Protein AF-A0A1G2ANY8-F1 (afdb_monomer)

InterPro domains:
  IPR006034 Asparaginase/glutaminase-like [PIRSF001220] (29-316)
  IPR027473 L-asparaginase, C-terminal [G3DSA:3.40.50.40] (244-328)
  IPR027474 L-asparaginase, N-terminal [PF00710] (26-115)
  IPR036152 Asparaginase/glutaminase-like superfamily [SSF53774] (28-328)
  IPR037152 L-asparaginase, N-terminal domain superfamily [G3DSA:3.40.50.1170] (6-205)

Radius of gyration: 21.17 Å; Cα contacts (8 Å, |Δi|>4): 622; chains: 1; bounding box: 51×52×58 Å

Organism: NCBI:txid1798540

Structure (mmCIF, N/CA/C/O backbone):
data_AF-A0A1G2ANY8-F1
#
_entry.id   AF-A0A1G2ANY8-F1
#
loop_
_atom_site.group_PDB
_atom_site.id
_atom_site.type_symbol
_atom_site.label_atom_id
_atom_site.label_alt_id
_atom_site.label_comp_id
_atom_site.label_asym_id
_atom_site.label_entity_id
_atom_site.label_seq_id
_atom_site.pdbx_PDB_ins_code
_atom_site.Cartn_x
_atom_site.Cartn_y
_atom_site.Cartn_z
_atom_site.occupancy
_atom_site.B_iso_or_equiv
_atom_site.auth_seq_id
_atom_site.auth_comp_id
_atom_site.auth_asym_id
_atom_site.auth_atom_id
_atom_site.pdbx_PDB_model_num
ATOM 1 N N . MET A 1 1 ? 19.382 -25.258 -21.222 1.00 40.03 1 MET A N 1
ATOM 2 C CA . MET A 1 1 ? 18.142 -24.482 -21.018 1.00 40.03 1 MET A CA 1
ATOM 3 C C . MET A 1 1 ? 18.566 -23.042 -20.827 1.00 40.03 1 MET A C 1
ATOM 5 O O . MET A 1 1 ? 19.257 -22.778 -19.855 1.00 40.03 1 MET A O 1
ATOM 9 N N . GLY A 1 2 ? 18.299 -22.157 -21.791 1.00 45.59 2 GLY A N 1
ATOM 10 C CA . GLY A 1 2 ? 18.594 -20.734 -21.602 1.00 45.59 2 GLY A CA 1
ATOM 11 C C . GLY A 1 2 ? 17.758 -20.207 -20.439 1.00 45.59 2 GLY A C 1
ATOM 12 O O . GLY A 1 2 ? 16.584 -20.561 -20.349 1.00 45.59 2 GLY A O 1
ATOM 13 N N . LEU A 1 3 ? 18.362 -19.435 -19.533 1.00 56.09 3 LEU A N 1
ATOM 14 C CA . LEU A 1 3 ? 17.613 -18.665 -18.541 1.00 56.09 3 LEU A CA 1
ATOM 15 C C . LEU A 1 3 ? 16.633 -17.783 -19.316 1.00 56.09 3 LEU A C 1
ATOM 17 O O . LEU A 1 3 ? 17.048 -16.863 -20.017 1.00 56.09 3 LEU A O 1
ATOM 21 N N . GLN A 1 4 ? 15.348 -18.128 -19.269 1.00 73.38 4 GLN A N 1
ATOM 22 C CA . GLN A 1 4 ? 14.318 -17.298 -19.865 1.00 73.38 4 GLN A CA 1
ATOM 23 C C . GLN A 1 4 ? 14.292 -15.989 -19.081 1.00 73.38 4 GLN A C 1
ATOM 25 O O . GLN A 1 4 ? 14.153 -15.994 -17.857 1.00 73.38 4 GLN A O 1
ATOM 30 N N . GLN A 1 5 ? 14.483 -14.883 -19.791 1.00 84.81 5 GLN A N 1
ATOM 31 C CA . GLN A 1 5 ? 14.476 -13.561 -19.194 1.00 84.81 5 GLN A CA 1
ATOM 32 C C . GLN A 1 5 ? 13.103 -13.276 -18.572 1.00 84.81 5 GLN A C 1
ATOM 34 O O . GLN A 1 5 ? 12.067 -13.604 -19.157 1.00 84.81 5 GLN A O 1
ATOM 39 N N . LYS A 1 6 ? 13.104 -12.699 -17.367 1.00 93.94 6 LYS A N 1
ATOM 40 C CA . LYS A 1 6 ? 11.886 -12.369 -16.621 1.00 93.94 6 LYS A CA 1
ATOM 41 C C . LYS A 1 6 ? 11.095 -11.285 -17.347 1.00 93.94 6 LYS A C 1
ATOM 43 O O . LYS A 1 6 ? 11.683 -10.335 -17.858 1.00 93.94 6 LYS A O 1
ATOM 48 N N . LYS A 1 7 ? 9.769 -11.418 -17.378 1.00 96.81 7 LYS A N 1
ATOM 49 C CA . LYS A 1 7 ? 8.860 -10.431 -17.975 1.00 96.81 7 LYS A CA 1
ATOM 50 C C . LYS A 1 7 ? 8.315 -9.510 -16.900 1.00 96.81 7 LYS A C 1
ATOM 52 O O . LYS A 1 7 ? 7.552 -9.962 -16.050 1.00 96.81 7 LYS A O 1
ATOM 57 N N . ILE A 1 8 ? 8.648 -8.227 -16.939 1.00 98.00 8 ILE A N 1
ATOM 58 C CA . ILE A 1 8 ? 8.252 -7.270 -15.900 1.00 98.00 8 ILE A CA 1
ATOM 59 C C . ILE A 1 8 ? 7.297 -6.231 -16.478 1.00 98.00 8 ILE A C 1
ATOM 61 O O . ILE A 1 8 ? 7.611 -5.550 -17.455 1.00 98.00 8 ILE A O 1
ATOM 65 N N . ALA A 1 9 ? 6.120 -6.093 -15.866 1.00 98.25 9 ALA A N 1
ATOM 66 C CA . ALA A 1 9 ? 5.217 -4.991 -16.173 1.00 98.25 9 ALA A CA 1
ATOM 67 C C . ALA A 1 9 ? 5.682 -3.734 -15.433 1.00 98.25 9 ALA A C 1
ATOM 69 O O . ALA A 1 9 ? 5.877 -3.762 -14.218 1.00 98.25 9 ALA A O 1
ATOM 70 N N . VAL A 1 10 ? 5.836 -2.625 -16.153 1.00 98.06 10 VAL A N 1
ATOM 71 C CA . VAL A 1 10 ? 6.269 -1.349 -15.575 1.00 98.06 10 VAL A CA 1
ATOM 72 C C . VAL A 1 10 ? 5.158 -0.322 -15.732 1.00 98.06 10 VAL A C 1
ATOM 74 O O . VAL A 1 10 ? 4.804 0.049 -16.846 1.00 98.06 10 VAL A O 1
ATOM 77 N N . LEU A 1 11 ? 4.598 0.138 -14.621 1.00 98.12 11 LEU A N 1
ATOM 78 C CA . LEU A 1 11 ? 3.464 1.054 -14.597 1.00 98.12 11 LEU A CA 1
ATOM 79 C C . LEU A 1 11 ? 3.933 2.434 -14.137 1.00 98.12 11 LEU A C 1
ATOM 81 O O . LEU A 1 11 ? 4.333 2.600 -12.987 1.00 98.12 11 LEU A O 1
ATOM 85 N N . PHE A 1 12 ? 3.862 3.427 -15.019 1.00 95.25 12 PHE A N 1
ATOM 86 C CA . PHE A 1 12 ? 4.175 4.818 -14.692 1.00 95.25 12 PHE A CA 1
ATOM 87 C C . PHE A 1 12 ? 2.887 5.602 -14.497 1.00 95.25 12 PHE A C 1
ATOM 89 O O . PHE A 1 12 ? 2.059 5.642 -15.403 1.00 95.25 12 PHE A O 1
ATOM 96 N N . LEU A 1 13 ? 2.708 6.267 -13.359 1.00 93.19 13 LEU A N 1
ATOM 97 C CA . LEU A 1 13 ? 1.589 7.199 -13.213 1.00 93.19 13 LEU A CA 1
ATOM 98 C C . LEU A 1 13 ? 1.864 8.475 -14.021 1.00 93.19 13 LEU A C 1
ATOM 100 O O . LEU A 1 13 ? 2.956 9.040 -13.949 1.00 93.19 13 LEU A O 1
ATOM 104 N N . ASP A 1 14 ? 0.870 8.955 -14.770 1.00 84.50 14 ASP A N 1
ATOM 105 C CA . ASP A 1 14 ? 1.027 10.114 -15.662 1.00 84.50 14 ASP A CA 1
ATOM 106 C C . ASP A 1 14 ? 1.364 11.425 -14.927 1.00 84.50 14 ASP A C 1
ATOM 108 O O . ASP A 1 14 ? 1.991 12.323 -15.493 1.00 84.50 14 ASP A O 1
ATOM 112 N N . SER A 1 15 ? 0.978 11.499 -13.652 1.00 80.75 15 SER A N 1
ATOM 113 C CA . SER A 1 15 ? 1.198 12.601 -12.715 1.00 80.75 15 SER A CA 1
ATOM 114 C C . SER A 1 15 ? 2.600 12.628 -12.109 1.00 80.75 15 SER A C 1
ATOM 116 O O . SER A 1 15 ? 2.910 13.519 -11.318 1.00 80.75 15 SER A O 1
ATOM 118 N N . LEU A 1 16 ? 3.479 11.694 -12.498 1.00 75.56 16 LEU A N 1
ATOM 119 C CA . LEU A 1 16 ? 4.900 11.722 -12.135 1.00 75.56 16 LEU A CA 1
ATOM 120 C C . LEU A 1 16 ? 5.562 13.040 -12.554 1.00 75.56 16 LEU A C 1
ATOM 122 O O . LEU A 1 16 ? 6.480 13.524 -11.890 1.00 75.56 16 LEU A O 1
ATOM 126 N N . ILE A 1 17 ? 5.051 13.635 -13.634 1.00 68.12 17 ILE A N 1
ATOM 127 C CA . ILE A 1 17 ? 5.455 14.937 -14.136 1.00 68.12 17 ILE A CA 1
ATOM 128 C C . ILE A 1 17 ? 4.328 15.939 -13.883 1.00 68.12 17 ILE A C 1
ATOM 130 O O . ILE A 1 17 ? 3.205 15.781 -14.354 1.00 68.12 17 ILE A O 1
ATOM 134 N N . ARG A 1 18 ? 4.638 17.011 -13.148 1.00 59.94 18 ARG A N 1
ATOM 135 C CA . ARG A 1 18 ? 3.642 18.022 -12.764 1.00 59.94 18 ARG A CA 1
ATOM 136 C C . ARG A 1 18 ? 3.285 18.986 -13.898 1.00 59.94 18 ARG A C 1
ATOM 138 O O . ARG A 1 18 ? 2.139 19.402 -14.009 1.00 59.94 18 ARG A O 1
ATOM 145 N N . GLU A 1 19 ? 4.261 19.367 -14.721 1.00 61.50 19 GLU A N 1
ATOM 146 C CA . GLU A 1 19 ? 4.097 20.420 -15.740 1.00 61.50 19 GLU A CA 1
ATOM 147 C C . GLU A 1 19 ? 3.474 19.912 -17.047 1.00 61.50 19 GLU A C 1
ATOM 149 O O . GLU A 1 19 ? 2.936 20.690 -17.834 1.00 61.50 19 GLU A O 1
ATOM 154 N N . LYS A 1 20 ? 3.550 18.600 -17.288 1.00 67.25 20 LYS A N 1
ATOM 155 C CA . LYS A 1 20 ? 3.019 17.911 -18.465 1.00 67.25 20 LYS A CA 1
ATOM 156 C C . LYS A 1 20 ? 2.609 16.504 -18.065 1.00 67.25 20 LYS A C 1
ATOM 158 O O . LYS A 1 20 ? 3.316 15.870 -17.298 1.00 67.25 20 LYS A O 1
ATOM 163 N N . LYS A 1 21 ? 1.530 15.981 -18.641 1.00 78.38 21 LYS A N 1
ATOM 164 C CA . LYS A 1 21 ? 1.220 14.557 -18.493 1.00 78.38 21 LYS A CA 1
ATOM 165 C C . LYS A 1 21 ? 2.340 13.726 -19.112 1.00 78.38 21 LYS A C 1
ATOM 167 O O . LYS A 1 21 ? 2.708 13.963 -20.265 1.00 78.38 21 LYS A O 1
ATOM 172 N N . LEU A 1 22 ? 2.868 12.761 -18.362 1.00 85.19 22 LEU A N 1
ATOM 173 C CA . LEU A 1 22 ? 3.762 11.756 -18.925 1.00 85.19 22 LEU A CA 1
ATOM 174 C C . LEU A 1 22 ? 2.993 10.961 -19.988 1.00 85.19 22 LEU A C 1
ATOM 176 O O . LEU A 1 22 ? 1.827 10.622 -19.802 1.00 85.19 22 LEU A O 1
ATOM 180 N N . THR A 1 23 ? 3.641 10.677 -21.114 1.00 89.81 23 THR A N 1
ATOM 181 C CA . THR A 1 23 ? 3.029 9.930 -22.219 1.00 89.81 23 THR A CA 1
ATOM 182 C C . THR A 1 23 ? 3.830 8.677 -22.528 1.00 89.81 23 THR A C 1
ATOM 184 O O . THR A 1 23 ? 5.034 8.608 -22.271 1.00 89.81 23 THR A O 1
ATOM 187 N N . LYS A 1 24 ? 3.172 7.681 -23.125 1.00 91.44 24 LYS A N 1
ATOM 188 C CA . LYS A 1 24 ? 3.815 6.423 -23.517 1.00 91.44 24 LYS A CA 1
ATOM 189 C C . LYS A 1 24 ? 5.048 6.629 -24.424 1.00 91.44 24 LYS A C 1
ATOM 191 O O . LYS A 1 24 ? 6.090 6.074 -24.088 1.00 91.44 24 LYS A O 1
ATOM 196 N N . PRO A 1 25 ? 5.025 7.490 -25.467 1.00 91.56 25 PRO A N 1
ATOM 197 C CA . PRO A 1 25 ? 6.220 7.761 -26.272 1.00 91.56 25 PRO A CA 1
ATOM 198 C C . PRO A 1 25 ? 7.403 8.336 -25.481 1.00 91.56 25 PRO A C 1
ATOM 200 O O . PRO A 1 25 ? 8.548 8.034 -25.809 1.00 91.56 25 PRO A O 1
ATOM 203 N N . MET A 1 26 ? 7.146 9.147 -24.445 1.00 88.06 26 MET A N 1
ATOM 204 C CA . MET A 1 26 ? 8.205 9.683 -23.578 1.00 88.06 26 MET A CA 1
ATOM 205 C C . MET A 1 26 ? 8.853 8.572 -22.748 1.00 88.06 26 MET A C 1
ATOM 207 O O . MET A 1 26 ? 10.077 8.487 -22.697 1.00 88.06 26 MET A O 1
ATOM 211 N N . VAL A 1 27 ? 8.041 7.693 -22.151 1.00 90.00 27 VAL A N 1
ATOM 212 C CA . VAL A 1 27 ? 8.532 6.518 -21.409 1.00 90.00 27 VAL A CA 1
ATOM 213 C C . VAL A 1 27 ? 9.333 5.592 -22.322 1.00 90.00 27 VAL A C 1
ATOM 215 O O . VAL A 1 27 ? 10.425 5.167 -21.961 1.00 90.00 27 VAL A O 1
ATOM 218 N N . ASP A 1 28 ? 8.837 5.325 -23.529 1.00 91.00 28 ASP A N 1
ATOM 219 C CA . ASP A 1 28 ? 9.517 4.452 -24.491 1.00 91.00 28 ASP A CA 1
ATOM 220 C C . ASP A 1 28 ? 10.823 5.056 -25.012 1.00 91.00 28 ASP A C 1
ATOM 222 O O . ASP A 1 28 ? 11.762 4.331 -25.338 1.00 91.00 28 ASP A O 1
ATOM 226 N N . ALA A 1 29 ? 10.903 6.382 -25.136 1.00 88.81 29 ALA A N 1
ATOM 227 C CA . ALA A 1 29 ? 12.159 7.062 -25.434 1.00 88.81 29 ALA A CA 1
ATOM 228 C C . ALA A 1 29 ? 13.158 6.907 -24.287 1.00 88.81 29 ALA A C 1
ATOM 230 O O . ALA A 1 29 ? 14.306 6.559 -24.539 1.00 88.81 29 ALA A O 1
ATOM 231 N N . TRP A 1 30 ? 12.716 7.087 -23.044 1.00 87.38 30 TRP A N 1
ATOM 232 C CA . TRP A 1 30 ? 13.581 6.944 -21.881 1.00 87.38 30 TRP A CA 1
ATOM 233 C C . TRP A 1 30 ? 14.116 5.529 -21.681 1.00 87.38 30 TRP A C 1
ATOM 235 O O . TRP A 1 30 ? 15.319 5.353 -21.530 1.00 87.38 30 TRP A O 1
ATOM 245 N N . LEU A 1 31 ? 13.251 4.514 -21.741 1.00 90.00 31 LEU A N 1
ATOM 246 C CA . LEU A 1 31 ? 13.671 3.123 -21.558 1.00 90.00 31 LEU A CA 1
ATOM 247 C C . LEU A 1 31 ? 14.710 2.697 -22.605 1.00 90.00 31 LEU A C 1
ATOM 249 O O . LEU A 1 31 ? 15.633 1.965 -22.274 1.00 90.00 31 LEU A O 1
ATOM 253 N N . ARG A 1 32 ? 14.631 3.221 -23.838 1.00 88.56 32 ARG A N 1
ATOM 254 C CA . ARG A 1 32 ? 15.650 2.995 -24.881 1.00 88.56 32 ARG A CA 1
ATOM 255 C C . ARG A 1 32 ? 17.017 3.601 -24.555 1.00 88.56 32 ARG A C 1
ATOM 257 O O . ARG A 1 32 ? 18.011 3.164 -25.125 1.00 88.56 32 ARG A O 1
ATOM 264 N N . HIS A 1 33 ? 17.078 4.608 -23.686 1.00 87.25 33 HIS A N 1
ATOM 265 C CA . HIS A 1 33 ? 18.343 5.165 -23.203 1.00 87.25 33 HIS A CA 1
ATOM 266 C C . HIS A 1 33 ? 18.950 4.347 -22.054 1.00 87.25 33 HIS A C 1
ATOM 268 O O . HIS A 1 33 ? 20.148 4.463 -21.816 1.00 87.25 33 HIS A O 1
ATOM 274 N N . LEU A 1 34 ? 18.163 3.492 -21.395 1.00 87.56 34 LEU A N 1
ATOM 275 C CA . LEU A 1 34 ? 18.597 2.617 -20.305 1.00 87.56 34 LEU A CA 1
ATOM 276 C C . LEU A 1 34 ? 18.878 1.202 -20.816 1.00 87.56 34 LEU A C 1
ATOM 278 O O . LEU A 1 34 ? 18.104 0.270 -20.579 1.00 87.56 34 LEU A O 1
ATOM 282 N N . SER A 1 35 ? 19.995 1.035 -21.524 1.00 84.69 35 SER A N 1
ATOM 283 C CA . SER A 1 35 ? 20.400 -0.257 -22.107 1.00 84.69 35 SER A CA 1
ATOM 284 C C . SER A 1 35 ? 20.512 -1.397 -21.081 1.00 84.69 35 SER A C 1
ATOM 286 O O . SER A 1 35 ? 20.305 -2.561 -21.407 1.00 84.69 35 SER A O 1
ATOM 288 N N . GLU A 1 36 ? 20.766 -1.071 -19.814 1.00 86.94 36 GLU A N 1
ATOM 289 C CA . GLU A 1 36 ? 20.842 -2.000 -18.689 1.00 86.94 36 GLU A CA 1
ATOM 290 C C . GLU A 1 36 ? 19.518 -2.736 -18.456 1.00 86.94 36 GLU A C 1
ATOM 292 O O . GLU A 1 36 ? 19.512 -3.879 -17.996 1.00 86.94 36 GLU A O 1
ATOM 297 N N . THR A 1 37 ? 18.387 -2.115 -18.805 1.00 88.81 37 THR A N 1
ATOM 298 C CA . THR A 1 37 ? 17.064 -2.737 -18.664 1.00 88.81 37 THR A CA 1
ATOM 299 C C . THR A 1 37 ? 16.925 -3.993 -19.520 1.00 88.81 37 THR A C 1
ATOM 301 O O . THR A 1 37 ? 16.357 -4.978 -19.049 1.00 88.81 37 THR A O 1
ATOM 304 N N . GLU A 1 38 ? 17.528 -4.003 -20.716 1.00 87.31 38 GLU A N 1
ATOM 305 C CA . GLU A 1 38 ? 17.523 -5.138 -21.648 1.00 87.31 38 GLU A CA 1
ATOM 306 C C . GLU A 1 38 ? 18.305 -6.341 -21.109 1.00 87.31 38 GLU A C 1
ATOM 308 O O . GLU A 1 38 ? 18.075 -7.467 -21.544 1.00 87.31 38 GLU A O 1
ATOM 313 N N . ILE A 1 39 ? 19.213 -6.127 -20.152 1.00 87.12 39 ILE A N 1
ATOM 314 C CA . ILE A 1 39 ? 19.955 -7.196 -19.469 1.00 87.12 39 ILE A CA 1
ATOM 315 C C . ILE A 1 39 ? 19.115 -7.768 -18.320 1.00 87.12 39 ILE A C 1
ATOM 317 O O . ILE A 1 39 ? 19.144 -8.972 -18.065 1.00 87.12 39 ILE A O 1
ATOM 321 N N . LEU A 1 40 ? 18.354 -6.914 -17.629 1.00 88.75 40 LEU A N 1
ATOM 322 C CA . LEU A 1 40 ? 17.600 -7.285 -16.432 1.00 88.75 40 LEU A CA 1
ATOM 323 C C . LEU A 1 40 ? 16.305 -8.040 -16.762 1.00 88.75 40 LEU A C 1
ATOM 325 O O . LEU A 1 40 ? 16.046 -9.086 -16.169 1.00 88.75 40 LEU A O 1
ATOM 329 N N . ALA A 1 41 ? 15.496 -7.536 -17.702 1.00 93.38 41 ALA A N 1
ATOM 330 C CA . ALA A 1 41 ? 14.156 -8.070 -17.954 1.00 93.38 41 ALA A CA 1
ATOM 331 C C . ALA A 1 41 ? 13.566 -7.676 -19.324 1.00 93.38 41 ALA A C 1
ATOM 333 O O . ALA A 1 41 ? 13.879 -6.630 -19.884 1.00 93.38 41 ALA A O 1
ATOM 334 N N . GLU A 1 42 ? 12.617 -8.477 -19.817 1.00 95.50 42 GLU A N 1
ATOM 335 C CA . GLU A 1 42 ? 11.709 -8.079 -20.898 1.00 95.50 42 GLU A CA 1
ATOM 336 C C . GLU A 1 42 ? 10.636 -7.148 -20.307 1.00 95.50 42 GLU A C 1
ATOM 338 O O . GLU A 1 42 ? 9.830 -7.568 -19.471 1.00 95.50 42 GLU A O 1
ATOM 343 N N . LEU A 1 43 ? 10.624 -5.876 -20.717 1.00 96.00 43 LEU A N 1
ATOM 344 C CA . LEU A 1 43 ? 9.739 -4.864 -20.137 1.00 96.00 43 LEU A CA 1
ATOM 345 C C . LEU A 1 43 ? 8.430 -4.700 -20.912 1.00 96.00 43 LEU A C 1
ATOM 347 O O . LEU A 1 43 ? 8.424 -4.471 -22.120 1.00 96.00 43 LEU A O 1
ATOM 351 N N . ASN A 1 44 ? 7.314 -4.692 -20.183 1.00 96.06 44 ASN A N 1
ATOM 352 C CA . ASN A 1 44 ? 6.011 -4.259 -20.678 1.00 96.06 44 ASN A CA 1
ATOM 353 C C . ASN A 1 44 ? 5.594 -2.968 -19.963 1.00 96.06 44 ASN A C 1
ATOM 355 O O . ASN A 1 44 ? 4.990 -3.005 -18.890 1.00 96.06 44 ASN A O 1
ATOM 359 N N . ALA A 1 45 ? 5.975 -1.823 -20.529 1.00 95.88 45 ALA A N 1
ATOM 360 C CA . ALA A 1 45 ? 5.711 -0.523 -19.923 1.00 95.88 45 ALA A CA 1
ATOM 361 C C . ALA A 1 45 ? 4.325 0.031 -20.296 1.00 95.88 45 ALA A C 1
ATOM 363 O O . ALA A 1 45 ? 3.952 0.050 -21.468 1.00 95.88 45 ALA A O 1
ATOM 364 N N . GLU A 1 46 ? 3.600 0.581 -19.330 1.00 96.44 46 GLU A N 1
ATOM 365 C CA . GLU A 1 46 ? 2.300 1.231 -19.508 1.00 96.44 46 GLU A CA 1
ATOM 366 C C . GLU A 1 46 ? 2.271 2.548 -18.721 1.00 96.44 46 GLU A C 1
ATOM 368 O O . GLU A 1 46 ? 2.856 2.656 -17.641 1.00 96.44 46 GLU A O 1
ATOM 373 N N . VAL A 1 47 ? 1.602 3.565 -19.269 1.00 96.06 47 VAL A N 1
ATOM 374 C CA . VAL A 1 47 ? 1.343 4.822 -18.556 1.00 96.06 47 VAL A CA 1
ATOM 375 C C . VAL A 1 47 ? -0.091 4.794 -18.050 1.00 96.06 47 VAL A C 1
ATOM 377 O O . VAL A 1 47 ? -1.023 4.626 -18.834 1.00 96.06 47 VAL A O 1
ATOM 380 N N . ILE A 1 48 ? -0.257 4.951 -16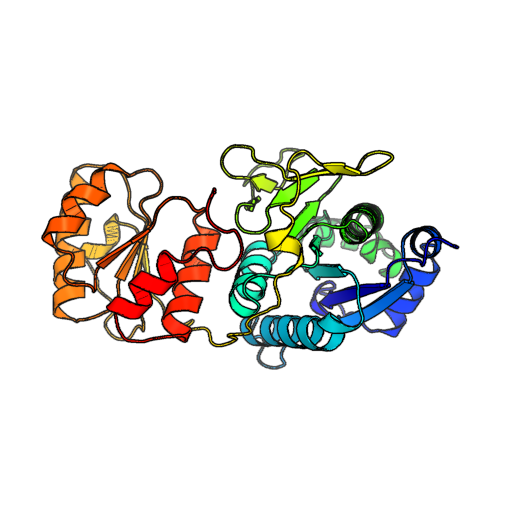.742 1.00 96.00 48 ILE A N 1
ATOM 381 C CA . ILE A 1 48 ? -1.547 4.981 -16.065 1.00 96.00 48 ILE A CA 1
ATOM 382 C C . ILE A 1 48 ? -1.997 6.429 -15.951 1.00 96.00 48 ILE A C 1
ATOM 384 O O . ILE A 1 48 ? -1.407 7.222 -15.216 1.00 96.00 48 ILE A O 1
ATOM 388 N N . GLU A 1 49 ? -3.057 6.763 -16.677 1.00 91.75 49 GLU A N 1
ATOM 389 C CA . GLU A 1 49 ? -3.638 8.098 -16.640 1.00 91.75 49 GLU A CA 1
ATOM 390 C C . GLU A 1 49 ? -4.356 8.366 -15.312 1.00 91.75 49 GLU A C 1
ATOM 392 O O . GLU A 1 49 ? -5.125 7.537 -14.806 1.00 91.75 49 GLU A O 1
ATOM 397 N N . SER A 1 50 ? -4.127 9.560 -14.765 1.00 89.12 50 SER A N 1
ATOM 398 C CA . SER A 1 50 ? -4.848 10.056 -13.602 1.00 89.12 50 SER A CA 1
ATOM 399 C C . SER A 1 50 ? -6.312 10.278 -13.955 1.00 89.12 50 SER A C 1
ATOM 401 O O . SER A 1 50 ? -6.644 10.765 -15.040 1.00 89.12 50 SER A O 1
ATOM 403 N N . ALA A 1 51 ? -7.196 9.955 -13.014 1.00 88.25 51 ALA A N 1
ATOM 404 C CA . ALA A 1 51 ? -8.625 10.134 -13.201 1.00 88.25 51 ALA A CA 1
ATOM 405 C C . ALA A 1 51 ? -8.978 11.596 -13.517 1.00 88.25 51 ALA A C 1
ATOM 407 O O . ALA A 1 51 ? -8.487 12.523 -12.870 1.00 88.25 51 ALA A O 1
ATOM 408 N N . ALA A 1 52 ? -9.874 11.807 -14.487 1.00 83.50 52 ALA A N 1
ATOM 409 C CA . ALA A 1 52 ? -10.306 13.145 -14.901 1.00 83.50 52 ALA A CA 1
ATOM 410 C C . ALA A 1 52 ? -10.977 13.943 -13.765 1.00 83.50 52 ALA A C 1
ATOM 412 O O . ALA A 1 52 ? -10.948 15.169 -13.772 1.00 83.50 52 ALA A O 1
ATOM 413 N N . SER A 1 53 ? -11.544 13.242 -12.779 1.00 83.94 53 SER A N 1
ATOM 414 C CA . SER A 1 53 ? -12.126 13.802 -11.555 1.00 83.94 53 SER A CA 1
ATOM 415 C C . SER A 1 53 ? -11.088 14.413 -10.601 1.00 83.94 53 SER A C 1
ATOM 417 O O . SER A 1 53 ? -11.460 15.126 -9.674 1.00 83.94 53 SER A O 1
ATOM 419 N N . GLY A 1 54 ? -9.797 14.104 -10.779 1.00 82.25 54 GLY A N 1
ATOM 420 C CA . GLY A 1 54 ? -8.744 14.388 -9.801 1.00 82.25 54 GLY A CA 1
ATOM 421 C C . GLY A 1 54 ? -8.759 13.448 -8.589 1.00 82.25 54 GLY A C 1
ATOM 422 O O . GLY A 1 54 ? -7.925 13.586 -7.697 1.00 82.25 54 GLY A O 1
ATOM 423 N N . ASN A 1 55 ? -9.674 12.473 -8.544 1.00 87.75 55 ASN A N 1
ATOM 424 C CA . ASN A 1 55 ? -9.770 11.519 -7.448 1.00 87.75 55 ASN A CA 1
ATOM 425 C C . ASN A 1 55 ? -8.655 10.462 -7.537 1.00 87.75 55 ASN A C 1
ATOM 427 O O . ASN A 1 55 ? -8.665 9.591 -8.409 1.00 87.75 55 ASN A O 1
ATOM 431 N N . MET A 1 56 ? -7.712 10.492 -6.593 1.00 90.81 56 MET A N 1
ATOM 432 C CA . MET A 1 56 ? -6.586 9.550 -6.569 1.00 90.81 56 MET A CA 1
ATOM 433 C C . MET A 1 56 ? -7.009 8.088 -6.370 1.00 90.81 56 MET A C 1
ATOM 435 O O . MET A 1 56 ? -6.357 7.200 -6.914 1.00 90.81 56 MET A O 1
ATOM 439 N N . TYR A 1 57 ? -8.127 7.809 -5.687 1.00 93.44 57 TYR A N 1
ATOM 440 C CA . TYR A 1 57 ? -8.625 6.436 -5.526 1.00 93.44 57 TYR A CA 1
ATOM 441 C C . TYR A 1 57 ? -9.059 5.822 -6.867 1.00 93.44 57 TYR A C 1
ATOM 443 O O . TYR A 1 57 ? -8.927 4.619 -7.080 1.00 93.44 57 TYR A O 1
ATOM 451 N N . GLU A 1 58 ? -9.563 6.631 -7.804 1.00 93.81 58 GLU A N 1
ATOM 452 C CA . GLU A 1 58 ? -9.853 6.179 -9.173 1.00 93.81 58 GLU A CA 1
ATOM 453 C C . GLU A 1 58 ? -8.572 5.873 -9.949 1.00 93.81 58 GLU A C 1
ATOM 455 O O . GLU A 1 58 ? -8.484 4.825 -10.591 1.00 93.81 58 GLU A O 1
ATOM 460 N N . THR A 1 59 ? -7.554 6.729 -9.826 1.00 94.69 59 THR A N 1
ATOM 461 C CA . THR A 1 59 ? -6.229 6.482 -10.410 1.00 94.69 59 THR A CA 1
ATOM 462 C C . THR A 1 59 ? -5.626 5.177 -9.881 1.00 94.69 59 THR A C 1
ATOM 464 O O . THR A 1 59 ? -5.180 4.339 -10.660 1.00 94.69 59 THR A O 1
ATOM 467 N N . TRP A 1 60 ? -5.669 4.935 -8.569 1.00 97.12 60 TRP A N 1
ATOM 468 C CA . TRP A 1 60 ? -5.150 3.699 -7.975 1.00 97.12 60 TRP A CA 1
ATOM 469 C C . TRP A 1 60 ? -5.950 2.460 -8.382 1.00 97.12 60 TRP A C 1
ATOM 471 O O . TRP A 1 60 ? -5.356 1.411 -8.624 1.00 97.12 60 TRP A O 1
ATOM 481 N N . ARG A 1 61 ? -7.272 2.573 -8.576 1.00 96.81 61 ARG A N 1
ATOM 482 C CA . ARG A 1 61 ? -8.075 1.496 -9.183 1.00 96.81 61 ARG A CA 1
ATOM 483 C C . ARG A 1 61 ? -7.620 1.170 -10.608 1.00 96.81 61 ARG A C 1
ATOM 485 O O . ARG A 1 61 ? -7.642 0.002 -10.995 1.00 96.81 61 ARG A O 1
ATOM 492 N N . ASN A 1 62 ? -7.166 2.154 -11.386 1.00 96.75 62 ASN A N 1
ATOM 493 C CA . ASN A 1 62 ? -6.580 1.896 -12.706 1.00 96.75 62 ASN A CA 1
ATOM 494 C C . ASN A 1 62 ? -5.250 1.135 -12.604 1.00 96.75 62 ASN A C 1
ATOM 496 O O . ASN A 1 62 ? -5.032 0.210 -13.384 1.00 96.75 62 ASN A O 1
ATOM 500 N N . VAL A 1 63 ? -4.415 1.438 -11.603 1.00 98.12 63 VAL A N 1
ATOM 501 C CA . VAL A 1 63 ? -3.193 0.659 -11.327 1.00 98.12 63 VAL A CA 1
ATOM 502 C C . VAL A 1 63 ? -3.538 -0.795 -10.985 1.00 98.12 63 VAL A C 1
ATOM 504 O O . VAL A 1 63 ? -2.987 -1.708 -11.593 1.00 98.12 63 VAL A O 1
ATOM 507 N N . VAL A 1 64 ? -4.505 -1.027 -10.089 1.00 98.38 64 VAL A N 1
ATOM 508 C CA . VAL A 1 64 ? -4.987 -2.376 -9.722 1.00 98.38 64 VAL A CA 1
ATOM 509 C C . VAL A 1 64 ? -5.461 -3.152 -10.954 1.00 98.38 64 VAL A C 1
ATOM 511 O O . VAL A 1 64 ? -5.100 -4.317 -11.136 1.00 98.38 64 VAL A O 1
ATOM 514 N N . ARG A 1 65 ? -6.236 -2.507 -11.838 1.00 98.06 65 ARG A N 1
ATOM 515 C CA . ARG A 1 65 ? -6.701 -3.109 -13.099 1.00 98.06 65 ARG A CA 1
ATOM 516 C C . ARG A 1 65 ? -5.538 -3.485 -14.013 1.00 98.06 65 ARG A C 1
ATOM 518 O O . ARG A 1 65 ? -5.551 -4.582 -14.567 1.00 98.06 65 ARG A O 1
ATOM 525 N N . ALA A 1 66 ? -4.541 -2.613 -14.154 1.00 98.12 66 ALA A N 1
ATOM 526 C CA . ALA A 1 66 ? -3.361 -2.873 -14.974 1.00 98.12 66 ALA A CA 1
ATOM 527 C C . ALA A 1 66 ? -2.526 -4.040 -14.419 1.00 98.12 66 ALA A C 1
ATOM 529 O O . ALA A 1 66 ? -2.199 -4.961 -15.167 1.00 98.12 66 ALA A O 1
ATOM 530 N N . VAL A 1 67 ? -2.264 -4.069 -13.107 1.00 98.31 67 VAL A N 1
ATOM 531 C CA . VAL A 1 67 ? -1.577 -5.197 -12.451 1.00 98.31 67 VAL A CA 1
ATOM 532 C C . VAL A 1 67 ? -2.346 -6.499 -12.682 1.00 98.31 67 VAL A C 1
ATOM 534 O O . VAL A 1 67 ? -1.774 -7.473 -13.161 1.00 98.31 67 VAL A O 1
ATOM 537 N N . THR A 1 68 ? -3.659 -6.505 -12.433 1.00 98.00 68 THR A N 1
ATOM 538 C CA . THR A 1 68 ? -4.513 -7.696 -12.597 1.00 98.00 68 THR A CA 1
ATOM 539 C C . THR A 1 68 ? -4.518 -8.205 -14.042 1.00 98.00 68 THR A C 1
ATOM 541 O O . THR A 1 68 ? -4.395 -9.407 -14.280 1.00 98.00 68 THR A O 1
ATOM 544 N N . LYS A 1 69 ? -4.612 -7.293 -15.020 1.00 97.62 69 LYS A N 1
ATOM 545 C CA . LYS A 1 69 ? -4.577 -7.598 -16.459 1.00 97.62 69 LYS A CA 1
ATOM 546 C C . LYS A 1 69 ? -3.283 -8.309 -16.862 1.00 97.62 69 LYS A C 1
ATOM 548 O O . LYS A 1 69 ? -3.327 -9.263 -17.636 1.00 97.62 69 LYS A O 1
ATOM 553 N N . HIS A 1 70 ? -2.145 -7.861 -16.338 1.00 97.44 70 HIS A N 1
ATOM 554 C CA . HIS A 1 70 ? -0.827 -8.408 -16.679 1.00 97.44 70 HIS A CA 1
ATOM 555 C C . HIS A 1 70 ? -0.385 -9.550 -15.747 1.00 97.44 70 HIS A C 1
ATOM 557 O O . HIS A 1 70 ? 0.598 -10.233 -16.038 1.00 97.44 70 HIS A O 1
ATOM 563 N N . TYR A 1 71 ? -1.135 -9.832 -14.672 1.00 97.31 71 TYR A N 1
ATOM 564 C CA . TYR A 1 71 ? -0.750 -10.771 -13.610 1.00 97.31 71 TYR A CA 1
ATOM 565 C C . TYR A 1 71 ? -0.386 -12.168 -14.097 1.00 97.31 71 TYR A C 1
ATOM 567 O O . TYR A 1 71 ? 0.563 -12.764 -13.601 1.00 97.31 71 TYR A O 1
ATOM 575 N N . LYS A 1 72 ? -1.090 -12.704 -15.097 1.00 95.44 72 LYS A N 1
ATOM 576 C CA . LYS A 1 72 ? -0.798 -14.044 -15.635 1.00 95.44 72 LYS A CA 1
ATOM 577 C C . LYS A 1 72 ? 0.408 -14.085 -16.576 1.00 95.44 72 LYS A C 1
ATOM 579 O O . LYS A 1 72 ? 0.965 -15.158 -16.775 1.00 95.44 72 LYS A O 1
ATOM 584 N N . HIS A 1 73 ? 0.794 -12.951 -17.156 1.00 95.75 73 HIS A N 1
ATOM 585 C CA . HIS A 1 73 ? 1.760 -12.885 -18.258 1.00 95.75 73 HIS A CA 1
ATOM 586 C C . HIS A 1 73 ? 3.114 -12.291 -17.863 1.00 95.75 73 HIS A C 1
ATOM 588 O O . HIS A 1 73 ? 4.085 -12.471 -18.594 1.00 95.75 73 HIS A O 1
ATOM 594 N N . CYS A 1 74 ? 3.179 -11.612 -16.719 1.00 96.81 74 CYS A N 1
ATOM 595 C CA . CYS A 1 74 ? 4.404 -11.046 -16.169 1.00 96.81 74 CYS A CA 1
ATOM 596 C C . CYS A 1 74 ? 4.842 -11.810 -14.917 1.00 96.81 74 CYS A C 1
ATOM 598 O O . CYS A 1 74 ? 4.016 -12.344 -14.178 1.00 96.81 74 CYS A O 1
ATOM 600 N N . ASP A 1 75 ? 6.146 -11.863 -14.683 1.00 96.94 75 ASP A N 1
ATOM 601 C CA . ASP A 1 75 ? 6.778 -12.439 -13.501 1.00 96.94 75 ASP A CA 1
ATOM 602 C C . ASP A 1 75 ? 6.791 -11.476 -12.310 1.00 96.94 75 ASP A C 1
ATOM 604 O O . ASP A 1 75 ?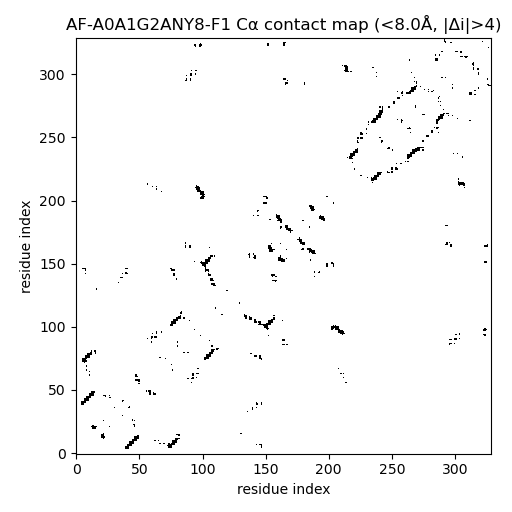 6.858 -11.937 -11.178 1.00 96.94 75 ASP A O 1
ATOM 608 N N . GLY A 1 76 ? 6.699 -10.167 -12.558 1.00 97.75 76 GLY A N 1
ATOM 609 C CA . GLY A 1 76 ? 6.776 -9.123 -11.540 1.00 97.75 76 GLY A CA 1
ATOM 610 C C . GLY A 1 76 ? 6.299 -7.763 -12.048 1.00 97.75 76 GLY A C 1
ATOM 611 O O . GLY A 1 76 ? 6.024 -7.586 -13.241 1.00 97.75 76 GLY A O 1
ATOM 612 N N . PHE A 1 77 ? 6.195 -6.808 -11.126 1.00 98.69 77 PHE A N 1
ATOM 613 C CA . PHE A 1 77 ? 5.645 -5.475 -11.362 1.00 98.69 77 PHE A CA 1
ATOM 614 C C . PHE A 1 77 ? 6.548 -4.404 -10.763 1.00 98.69 77 PHE A C 1
ATOM 616 O O . PHE A 1 77 ? 6.938 -4.504 -9.603 1.00 98.69 77 PHE A O 1
ATOM 623 N N . VAL A 1 78 ? 6.805 -3.343 -11.527 1.00 98.62 78 VAL A N 1
ATOM 624 C CA . VAL A 1 78 ? 7.391 -2.098 -11.019 1.00 98.62 78 VAL A CA 1
ATOM 625 C C . VAL A 1 78 ? 6.370 -0.980 -11.189 1.00 98.62 78 VAL A C 1
ATOM 627 O O . VAL A 1 78 ? 5.913 -0.721 -12.299 1.00 98.62 78 VAL A O 1
ATOM 630 N N . ILE A 1 79 ? 6.002 -0.312 -10.100 1.00 98.56 79 ILE A N 1
ATOM 631 C CA . ILE A 1 79 ? 5.066 0.814 -10.095 1.00 98.56 79 ILE A CA 1
ATOM 632 C C . ILE A 1 79 ? 5.850 2.082 -9.759 1.00 98.56 79 ILE A C 1
ATOM 634 O O . ILE A 1 79 ? 6.291 2.279 -8.626 1.00 98.56 79 ILE A O 1
ATOM 638 N N . VAL A 1 80 ? 6.014 2.954 -10.752 1.00 96.19 80 VAL A N 1
ATOM 639 C CA . VAL A 1 80 ? 6.687 4.246 -10.605 1.00 96.19 80 VAL A CA 1
ATOM 640 C C . VAL A 1 80 ? 5.644 5.298 -10.243 1.00 96.19 80 VAL A C 1
ATOM 642 O O . VAL A 1 80 ? 4.813 5.688 -11.069 1.00 96.19 80 VAL A O 1
ATOM 645 N N . HIS A 1 81 ? 5.678 5.742 -8.989 1.00 94.19 81 HIS A N 1
ATOM 646 C CA . HIS A 1 81 ? 4.649 6.589 -8.393 1.00 94.19 81 HIS A CA 1
ATOM 647 C C . HIS A 1 81 ? 5.231 7.949 -7.955 1.00 94.19 81 HIS A C 1
ATOM 649 O O . HIS A 1 81 ? 6.365 7.999 -7.480 1.00 94.19 81 HIS A O 1
ATOM 655 N N . PRO A 1 82 ? 4.480 9.064 -8.065 1.00 88.62 82 PRO A N 1
ATOM 656 C CA . PRO A 1 82 ? 4.880 10.352 -7.495 1.00 88.62 82 PRO A CA 1
ATOM 657 C C . PRO A 1 82 ? 5.052 10.296 -5.970 1.00 88.62 82 PRO A C 1
ATOM 659 O O . PRO A 1 82 ? 4.220 9.712 -5.273 1.00 88.62 82 PRO A O 1
ATOM 662 N N . GLN A 1 83 ? 6.065 10.981 -5.432 1.00 85.50 83 GLN A N 1
ATOM 663 C CA . GLN A 1 83 ? 6.357 10.977 -3.992 1.00 85.50 83 GLN A CA 1
ATOM 664 C C . GLN A 1 83 ? 5.205 11.539 -3.129 1.00 85.50 83 GLN A C 1
ATOM 666 O O . GLN A 1 83 ? 4.912 10.972 -2.081 1.00 85.50 83 GLN A O 1
ATOM 671 N N . GLU A 1 84 ? 4.507 12.594 -3.583 1.00 84.44 84 GLU A N 1
ATOM 672 C CA . GLU A 1 84 ? 3.485 13.344 -2.811 1.00 84.44 84 GLU A CA 1
ATOM 673 C C . GLU A 1 84 ? 2.348 12.463 -2.255 1.00 84.44 84 GLU A C 1
ATOM 675 O O . GLU A 1 84 ? 1.796 12.738 -1.189 1.00 84.44 84 GLU A O 1
ATOM 680 N N . HIS A 1 85 ? 2.008 11.375 -2.951 1.00 89.94 85 HIS A N 1
ATOM 681 C CA . HIS A 1 85 ? 0.952 10.446 -2.536 1.00 89.94 85 HIS A CA 1
ATOM 682 C C . HIS A 1 85 ? 1.420 8.987 -2.483 1.00 89.94 85 HIS A C 1
ATOM 684 O O . HIS A 1 85 ? 0.587 8.081 -2.445 1.00 89.94 85 HIS A O 1
ATOM 690 N N . LEU A 1 86 ? 2.737 8.754 -2.480 1.00 93.62 86 LEU A N 1
ATOM 691 C CA . LEU A 1 86 ? 3.337 7.424 -2.577 1.00 93.62 86 LEU A CA 1
ATOM 692 C C . LEU A 1 86 ? 2.833 6.475 -1.487 1.00 93.62 86 LEU A C 1
ATOM 694 O O . LEU A 1 86 ? 2.239 5.459 -1.822 1.00 93.62 86 LEU A O 1
ATOM 698 N N . LEU A 1 87 ? 3.029 6.808 -0.204 1.00 95.19 87 LEU A N 1
ATOM 699 C CA . LEU A 1 87 ? 2.702 5.900 0.909 1.00 95.19 87 LEU A CA 1
ATOM 700 C C . LEU A 1 87 ? 1.231 5.463 0.874 1.00 95.19 87 LEU A C 1
ATOM 702 O O . LEU A 1 87 ? 0.921 4.275 0.921 1.00 95.19 87 LEU A O 1
ATOM 706 N N . ARG A 1 88 ? 0.314 6.422 0.695 1.00 95.19 88 ARG A N 1
ATOM 707 C CA . ARG A 1 88 ? -1.123 6.131 0.596 1.00 95.19 88 ARG A CA 1
ATOM 708 C C . ARG A 1 88 ? -1.454 5.306 -0.650 1.00 95.19 88 ARG A C 1
ATOM 710 O O . ARG A 1 88 ? -2.259 4.384 -0.557 1.00 95.19 88 ARG A O 1
ATOM 717 N N . GLY A 1 89 ? -0.824 5.605 -1.786 1.00 96.94 89 GLY A N 1
ATOM 718 C CA . GLY A 1 89 ? -0.987 4.839 -3.019 1.00 96.94 89 GLY A CA 1
ATOM 719 C C . GLY A 1 89 ? -0.544 3.388 -2.861 1.00 96.94 89 GLY A C 1
ATOM 720 O O . GLY A 1 89 ? -1.317 2.491 -3.187 1.00 96.94 89 GLY A O 1
ATOM 721 N N . MET A 1 90 ? 0.640 3.150 -2.284 1.00 97.94 90 MET A N 1
ATOM 722 C CA . MET A 1 90 ? 1.145 1.800 -2.007 1.00 97.94 90 MET A CA 1
ATOM 723 C C . MET A 1 90 ? 0.151 0.990 -1.176 1.00 97.94 90 MET A C 1
ATOM 725 O O . MET A 1 90 ? -0.190 -0.132 -1.544 1.00 97.94 90 MET A O 1
ATOM 729 N N . HIS A 1 91 ? -0.351 1.574 -0.084 1.00 97.88 91 HIS A N 1
ATOM 730 C CA . HIS A 1 91 ? -1.280 0.895 0.816 1.00 97.88 91 HIS A CA 1
ATOM 731 C C . HIS A 1 91 ? -2.623 0.608 0.140 1.00 97.88 91 HIS A C 1
ATOM 733 O O . HIS A 1 91 ? -3.104 -0.519 0.189 1.00 97.88 91 HIS A O 1
ATOM 739 N N . MET A 1 92 ? -3.220 1.598 -0.529 1.00 97.94 92 MET A N 1
ATOM 740 C CA . MET A 1 92 ? -4.521 1.427 -1.181 1.00 97.94 92 MET A CA 1
ATOM 741 C C . MET A 1 92 ? -4.466 0.418 -2.324 1.00 97.94 92 MET A C 1
ATOM 743 O O . MET A 1 92 ? -5.350 -0.427 -2.434 1.00 97.94 92 MET A O 1
ATOM 747 N N . ILE A 1 93 ? -3.426 0.472 -3.161 1.00 98.56 93 ILE A N 1
ATOM 748 C CA . ILE A 1 93 ? -3.232 -0.494 -4.247 1.00 98.56 93 ILE A CA 1
ATOM 749 C C . ILE A 1 93 ? -3.064 -1.902 -3.669 1.00 98.56 93 ILE A C 1
ATOM 751 O O . ILE A 1 93 ? -3.726 -2.827 -4.139 1.00 98.56 93 ILE A O 1
ATOM 755 N N . ALA A 1 94 ? -2.245 -2.056 -2.626 1.00 98.44 94 ALA A N 1
ATOM 756 C CA . ALA A 1 94 ? -2.022 -3.343 -1.980 1.00 98.44 94 ALA A CA 1
ATOM 757 C C . ALA A 1 94 ? -3.296 -3.912 -1.334 1.00 98.44 94 ALA A C 1
ATOM 759 O O . ALA A 1 94 ? -3.631 -5.071 -1.564 1.00 98.44 94 ALA A O 1
ATOM 760 N N . PHE A 1 95 ? -4.068 -3.103 -0.599 1.00 98.56 95 PHE A N 1
ATOM 761 C CA . PHE A 1 95 ? -5.341 -3.553 -0.031 1.00 98.56 95 PHE A CA 1
ATOM 762 C C . PHE A 1 95 ? -6.371 -3.889 -1.114 1.00 98.56 95 PHE A C 1
ATOM 764 O O . PHE A 1 95 ? -7.071 -4.895 -1.005 1.00 98.56 95 PHE A O 1
ATOM 771 N N . MET A 1 96 ? -6.445 -3.125 -2.203 1.00 98.56 96 MET A N 1
ATOM 772 C CA . MET A 1 96 ? -7.353 -3.460 -3.299 1.00 98.56 96 MET A CA 1
ATOM 773 C C . MET A 1 96 ? -6.963 -4.757 -4.022 1.00 98.56 96 MET A C 1
ATOM 775 O O . MET A 1 96 ? -7.855 -5.490 -4.441 1.00 98.56 96 MET A O 1
ATOM 779 N N . LEU A 1 97 ? -5.669 -5.064 -4.155 1.00 98.06 97 LEU A N 1
ATOM 780 C CA . LEU A 1 97 ? -5.173 -6.291 -4.796 1.00 98.06 97 LEU A CA 1
ATOM 781 C C . LEU A 1 97 ? -5.204 -7.528 -3.877 1.00 98.06 97 LEU A C 1
ATOM 783 O O . LEU A 1 97 ? -5.443 -8.628 -4.370 1.00 98.06 97 LEU A O 1
ATOM 787 N N . GLY A 1 98 ? -4.991 -7.364 -2.567 1.00 97.31 98 GLY A N 1
ATOM 788 C CA . GLY A 1 98 ? -4.852 -8.476 -1.617 1.00 97.31 98 GLY A CA 1
ATOM 789 C C . GLY A 1 98 ? -3.471 -9.138 -1.672 1.00 97.31 98 GLY A C 1
ATOM 790 O O . GLY A 1 98 ? -2.498 -8.514 -2.092 1.00 97.31 98 GLY A O 1
ATOM 791 N N . GLN A 1 99 ? -3.363 -10.397 -1.249 1.00 95.12 99 GLN A N 1
ATOM 792 C CA . GLN A 1 99 ? -2.096 -11.137 -1.297 1.00 95.12 99 GLN A CA 1
ATOM 793 C C . GLN A 1 99 ? -1.657 -11.401 -2.746 1.00 95.12 99 GLN A C 1
ATOM 795 O O . GLN A 1 99 ? -2.483 -11.632 -3.628 1.00 95.12 99 GLN A O 1
ATOM 800 N N . VAL A 1 100 ? -0.347 -11.361 -3.002 1.00 96.56 100 VAL A N 1
ATOM 801 C CA . VAL A 1 100 ? 0.239 -11.540 -4.340 1.00 96.56 100 VAL A CA 1
ATOM 802 C C . VAL A 1 100 ? 1.490 -12.409 -4.262 1.00 96.56 100 VAL A C 1
ATOM 804 O O . VAL A 1 100 ? 2.413 -12.081 -3.525 1.00 96.56 100 VAL A O 1
ATOM 807 N N . GLY A 1 101 ? 1.563 -13.459 -5.082 1.00 96.38 101 GLY A N 1
ATOM 808 C CA . GLY A 1 101 ? 2.730 -14.346 -5.182 1.00 96.38 101 GLY A CA 1
ATOM 809 C C . GLY A 1 101 ? 3.826 -13.885 -6.136 1.00 96.38 101 GLY A C 1
ATOM 810 O O . GLY A 1 101 ? 4.758 -14.625 -6.438 1.00 96.38 101 GLY A O 1
ATOM 811 N N . LYS A 1 102 ? 3.726 -12.647 -6.620 1.00 97.12 102 LYS A N 1
ATOM 812 C CA . LYS A 1 102 ? 4.690 -11.996 -7.513 1.00 97.12 102 LYS A CA 1
ATOM 813 C C . LYS A 1 102 ? 5.127 -10.672 -6.903 1.00 97.12 102 LYS A C 1
ATOM 815 O O . LYS A 1 102 ? 4.303 -10.047 -6.228 1.00 97.12 102 LYS A O 1
ATOM 820 N N . PRO A 1 103 ? 6.358 -10.208 -7.165 1.00 97.38 103 PRO A N 1
ATOM 821 C CA . PRO A 1 103 ? 6.834 -8.959 -6.606 1.00 97.38 103 PRO A CA 1
ATOM 822 C C . PRO A 1 103 ? 6.052 -7.791 -7.200 1.00 97.38 103 PRO A C 1
ATOM 824 O O . PRO A 1 103 ? 6.003 -7.617 -8.421 1.00 97.38 103 PRO A O 1
ATOM 827 N N . VAL A 1 104 ? 5.464 -6.975 -6.330 1.00 98.50 104 VAL A N 1
ATOM 828 C CA . VAL A 1 104 ? 4.895 -5.672 -6.677 1.00 98.50 104 VAL A CA 1
ATOM 829 C C . VAL A 1 104 ? 5.755 -4.598 -6.026 1.00 98.50 104 VAL A C 1
ATOM 831 O O . VAL A 1 104 ? 5.645 -4.324 -4.831 1.00 98.50 104 VAL A O 1
ATOM 834 N N . VAL A 1 105 ? 6.652 -4.025 -6.825 1.00 98.56 105 VAL A N 1
ATOM 835 C CA . VAL A 1 105 ? 7.730 -3.151 -6.365 1.00 98.56 105 VAL A CA 1
ATOM 836 C C . VAL A 1 105 ? 7.395 -1.704 -6.681 1.00 98.56 105 VAL A C 1
ATOM 838 O O . VAL A 1 105 ? 7.306 -1.310 -7.841 1.00 98.56 105 VAL A O 1
ATOM 841 N N . TYR A 1 106 ? 7.233 -0.884 -5.657 1.00 98.50 106 TYR A N 1
ATOM 842 C CA . TYR A 1 106 ? 7.057 0.552 -5.809 1.00 98.50 106 TYR A CA 1
ATOM 843 C C . TYR A 1 106 ? 8.410 1.255 -5.866 1.00 98.50 106 TYR A C 1
ATOM 845 O O . TYR A 1 106 ? 9.363 0.862 -5.194 1.00 98.50 106 TYR A O 1
ATOM 853 N N . THR A 1 107 ? 8.486 2.344 -6.620 1.00 96.12 107 THR A N 1
ATOM 854 C CA . THR A 1 107 ? 9.615 3.274 -6.561 1.00 96.12 107 THR A CA 1
ATOM 855 C C . THR A 1 107 ? 9.166 4.698 -6.888 1.00 96.12 107 THR A C 1
ATOM 857 O O . THR A 1 107 ? 8.050 4.923 -7.364 1.00 96.12 107 THR A O 1
ATOM 860 N N . THR A 1 108 ? 10.021 5.676 -6.604 1.00 92.62 108 THR A N 1
ATOM 861 C CA . THR A 1 108 ? 9.766 7.099 -6.849 1.00 92.62 108 THR A CA 1
ATOM 862 C C . THR A 1 108 ? 11.065 7.827 -7.187 1.00 92.6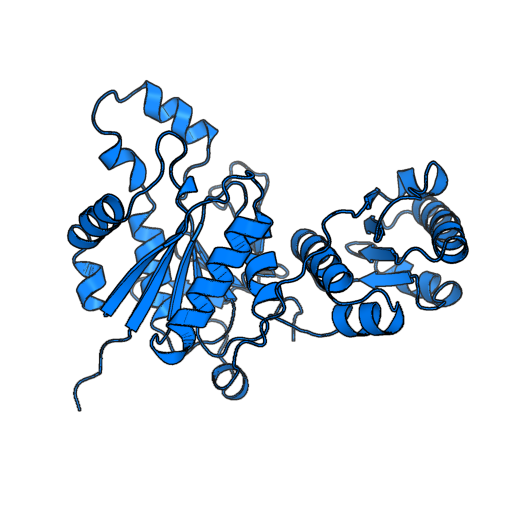2 108 THR A C 1
ATOM 864 O O . THR A 1 108 ? 12.164 7.379 -6.870 1.00 92.62 108 THR A O 1
ATOM 867 N N . THR A 1 109 ? 10.916 9.004 -7.781 1.00 84.38 109 THR A N 1
ATOM 868 C CA . THR A 1 109 ? 11.955 10.033 -7.887 1.00 84.38 109 THR A CA 1
ATOM 869 C C . THR A 1 109 ? 12.431 10.488 -6.494 1.00 84.38 109 THR A C 1
ATOM 871 O O . THR A 1 109 ? 11.578 10.690 -5.628 1.00 84.38 109 THR A O 1
ATOM 874 N N . PRO A 1 110 ? 13.741 10.740 -6.287 1.00 76.75 110 PRO A N 1
ATOM 875 C CA . PRO A 1 110 ? 14.290 11.178 -4.997 1.00 76.75 110 PRO A CA 1
ATOM 876 C C . PRO A 1 110 ? 14.028 12.647 -4.644 1.00 76.75 110 PRO A C 1
ATOM 878 O O . PRO A 1 110 ? 13.999 13.000 -3.467 1.00 76.75 110 PRO A O 1
ATOM 881 N N . LEU A 1 111 ? 13.853 13.509 -5.647 1.00 69.00 111 LEU A N 1
ATOM 882 C CA . LEU A 1 111 ? 13.662 14.948 -5.450 1.00 69.00 111 LEU A CA 1
ATOM 883 C C . LEU A 1 111 ? 12.198 15.309 -5.146 1.00 69.00 111 LEU A C 1
ATOM 885 O O . LEU A 1 111 ? 11.282 14.877 -5.863 1.00 69.00 111 LEU A O 1
ATOM 889 N N . GLU A 1 112 ? 11.997 16.162 -4.138 1.00 62.09 112 GLU A N 1
ATOM 890 C CA . GLU A 1 112 ? 10.683 16.671 -3.733 1.00 62.09 112 GLU A CA 1
ATOM 891 C C . GLU A 1 112 ? 10.211 17.865 -4.571 1.00 62.09 112 GLU A C 1
ATOM 893 O O . GLU A 1 112 ? 10.944 18.457 -5.365 1.00 62.09 112 GLU A O 1
ATOM 898 N N . ARG A 1 113 ? 8.924 18.195 -4.424 1.00 56.31 113 ARG A N 1
ATOM 899 C CA . ARG A 1 113 ? 8.190 19.195 -5.214 1.00 56.31 113 ARG A CA 1
ATOM 900 C C . ARG A 1 113 ? 8.850 20.579 -5.223 1.00 56.31 113 ARG A C 1
ATOM 902 O O . ARG A 1 113 ? 8.949 21.188 -6.291 1.00 56.31 113 ARG A O 1
ATOM 909 N N . ASP A 1 114 ? 9.309 21.054 -4.070 1.00 52.56 114 ASP A N 1
ATOM 910 C CA . ASP A 1 114 ? 9.835 22.417 -3.921 1.00 52.56 114 ASP A CA 1
ATOM 911 C C . ASP A 1 114 ? 11.315 22.508 -4.323 1.00 52.56 114 ASP A C 1
ATOM 913 O O . ASP A 1 114 ? 11.721 23.468 -4.990 1.00 52.56 114 ASP A O 1
ATOM 917 N N . GLU A 1 115 ? 12.081 21.444 -4.060 1.00 53.78 115 GLU A N 1
ATOM 918 C CA . GLU A 1 115 ? 13.465 21.260 -4.522 1.00 53.78 115 GLU A CA 1
ATOM 919 C C . GLU A 1 115 ? 13.536 21.286 -6.057 1.00 53.78 115 GLU A C 1
ATOM 921 O O . GLU A 1 115 ? 14.378 21.970 -6.644 1.00 53.78 115 GLU A O 1
ATOM 926 N N . LYS A 1 116 ? 12.581 20.621 -6.724 1.00 52.91 116 LYS A N 1
ATOM 927 C CA . LYS A 1 116 ? 12.443 20.621 -8.189 1.00 52.91 116 LYS A CA 1
ATOM 928 C C . LYS A 1 116 ? 12.120 21.998 -8.752 1.00 52.91 116 LYS A C 1
ATOM 930 O O . LYS A 1 116 ? 12.708 22.388 -9.755 1.00 52.91 116 LYS A O 1
ATOM 935 N N . SER A 1 117 ? 11.204 22.734 -8.120 1.00 51.25 117 SER A N 1
ATOM 936 C CA . SER A 1 117 ? 10.768 24.049 -8.609 1.00 51.25 117 SER A CA 1
ATOM 937 C C . SER A 1 117 ? 11.883 25.100 -8.554 1.00 51.25 117 SER A C 1
ATOM 939 O O . SER A 1 117 ? 12.050 25.875 -9.495 1.00 51.25 117 SER A O 1
ATOM 941 N N . THR A 1 118 ? 12.703 25.066 -7.501 1.00 51.03 118 THR A N 1
ATOM 942 C CA . THR A 1 118 ? 13.843 25.974 -7.316 1.00 51.03 118 THR A CA 1
ATOM 943 C C . THR A 1 118 ? 14.972 25.645 -8.293 1.00 51.03 118 THR A C 1
ATOM 945 O O . THR A 1 118 ? 15.590 26.538 -8.872 1.00 51.03 118 THR A O 1
ATOM 948 N N . LEU A 1 119 ? 15.220 24.355 -8.540 1.00 50.59 119 LEU A N 1
ATOM 949 C CA . LEU A 1 119 ? 16.253 23.911 -9.473 1.00 50.59 119 LEU A CA 1
ATOM 950 C C . LEU A 1 119 ? 15.843 24.124 -10.941 1.00 50.59 119 LEU A C 1
ATOM 952 O O . LEU A 1 119 ? 16.696 24.451 -11.763 1.00 50.59 119 LEU A O 1
ATOM 956 N N . ALA A 1 120 ? 14.558 23.977 -11.283 1.00 50.78 120 ALA A N 1
ATOM 957 C CA . ALA A 1 120 ? 14.014 24.176 -12.633 1.00 50.78 120 ALA A CA 1
ATOM 958 C C . ALA A 1 120 ? 14.057 25.642 -13.097 1.00 50.78 120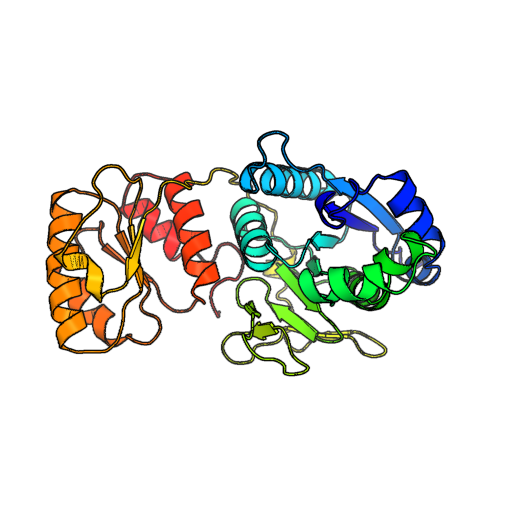 ALA A C 1
ATOM 960 O O . ALA A 1 120 ? 14.299 25.909 -14.273 1.00 50.78 120 ALA A O 1
ATOM 961 N N . GLN A 1 121 ? 13.896 26.600 -12.178 1.00 52.66 121 GLN A N 1
ATOM 962 C CA . GLN A 1 121 ? 14.017 28.032 -12.485 1.00 52.66 121 GLN A CA 1
ATOM 963 C C . GLN A 1 121 ? 15.438 28.434 -12.919 1.00 52.66 121 GLN A C 1
ATOM 965 O O . GLN A 1 121 ? 15.600 29.409 -13.651 1.00 52.66 121 GLN A O 1
ATOM 970 N N . ASN A 1 122 ? 16.457 27.666 -12.518 1.00 49.22 122 ASN A N 1
ATOM 971 C CA . ASN A 1 122 ? 17.863 28.012 -12.732 1.00 49.22 122 ASN A CA 1
ATOM 972 C C . ASN A 1 122 ? 18.502 27.381 -13.982 1.00 49.22 122 ASN A C 1
ATOM 974 O O . ASN A 1 122 ? 19.563 27.843 -14.402 1.00 49.22 122 ASN A O 1
ATOM 978 N N . THR A 1 123 ? 17.877 26.386 -14.627 1.00 47.38 123 THR A N 1
ATOM 979 C CA . THR A 1 123 ? 18.467 25.725 -15.810 1.00 47.38 123 THR A CA 1
ATOM 980 C C . THR A 1 123 ? 17.460 25.658 -16.955 1.00 47.38 123 THR A C 1
ATOM 982 O O . THR A 1 123 ? 16.761 24.674 -17.173 1.00 47.38 123 THR A O 1
ATOM 985 N N . ALA A 1 124 ? 17.413 26.733 -17.743 1.00 45.12 124 ALA A N 1
ATOM 986 C CA . ALA A 1 124 ? 16.505 26.911 -18.877 1.00 45.12 124 ALA A CA 1
ATOM 987 C C . ALA A 1 124 ? 16.793 26.012 -20.106 1.00 45.12 124 ALA A C 1
ATOM 989 O O . ALA A 1 124 ? 16.474 26.396 -21.232 1.00 45.12 124 ALA A O 1
ATOM 990 N N . LYS A 1 125 ? 17.396 24.825 -19.953 1.00 43.78 125 LYS A N 1
ATOM 991 C CA . LYS A 1 125 ? 17.630 23.902 -21.076 1.00 43.78 125 LYS A CA 1
ATOM 992 C C . LYS A 1 125 ? 17.380 22.443 -20.690 1.00 43.78 125 LYS A C 1
ATOM 994 O O . LYS A 1 125 ? 18.226 21.782 -20.101 1.00 43.78 125 LYS A O 1
ATOM 999 N N . THR A 1 126 ? 16.242 21.963 -21.193 1.00 46.91 126 THR A N 1
ATOM 1000 C CA . THR A 1 126 ? 15.773 20.571 -21.319 1.00 46.91 126 THR A CA 1
ATOM 1001 C C . THR A 1 126 ? 15.078 19.991 -20.085 1.00 46.91 126 THR A C 1
ATOM 1003 O O . THR A 1 126 ? 15.693 19.314 -19.266 1.00 46.91 126 THR A O 1
ATOM 1006 N N . LEU A 1 127 ? 13.750 20.179 -20.014 1.00 45.62 127 LEU A N 1
ATOM 1007 C CA . LEU A 1 127 ? 12.852 19.419 -19.128 1.00 45.62 127 LEU A CA 1
ATOM 1008 C C . LEU A 1 127 ? 13.118 17.899 -19.195 1.00 45.62 127 LEU A C 1
ATOM 1010 O O . LEU A 1 127 ? 12.959 17.220 -18.187 1.00 45.62 127 LEU A O 1
ATOM 1014 N N . ASP A 1 128 ? 13.587 17.381 -20.340 1.00 50.53 128 ASP A N 1
ATOM 1015 C CA . ASP A 1 128 ? 13.898 15.957 -20.524 1.00 50.53 128 ASP A CA 1
ATOM 1016 C C . ASP A 1 128 ? 15.003 15.444 -19.585 1.00 50.53 128 ASP A C 1
ATOM 1018 O O . ASP A 1 128 ? 14.962 14.293 -19.171 1.00 50.53 128 ASP A O 1
ATOM 1022 N N . HIS A 1 129 ? 15.958 16.291 -19.185 1.00 48.81 129 HIS A N 1
ATOM 1023 C CA . HIS A 1 129 ? 17.036 15.904 -18.263 1.00 48.81 129 HIS A CA 1
ATOM 1024 C C . HIS A 1 129 ? 16.579 15.930 -16.793 1.00 48.81 129 HIS A C 1
ATOM 1026 O O . HIS A 1 129 ? 17.065 15.171 -15.958 1.00 48.81 129 HIS A O 1
ATOM 1032 N N . TYR A 1 130 ? 15.598 16.780 -16.478 1.00 48.88 130 TYR A N 1
ATOM 1033 C CA . TYR A 1 130 ? 15.029 16.914 -15.137 1.00 48.88 130 TYR A CA 1
ATOM 1034 C C . TYR A 1 130 ? 14.135 15.733 -14.739 1.00 48.88 130 TYR A C 1
ATOM 1036 O O . TYR A 1 130 ? 14.004 15.455 -13.548 1.00 48.88 130 TYR A O 1
ATOM 1044 N N . PHE A 1 131 ? 13.529 15.034 -15.709 1.00 52.62 131 PHE A N 1
ATOM 1045 C CA . PHE A 1 131 ? 12.672 13.867 -15.452 1.00 52.62 131 PHE A CA 1
ATOM 1046 C C . PHE A 1 131 ? 13.430 12.665 -14.896 1.00 52.62 131 PHE A C 1
ATOM 1048 O O . PHE A 1 131 ? 12.865 11.891 -14.124 1.00 52.62 131 PHE A O 1
ATOM 1055 N N . PHE A 1 132 ? 14.698 12.520 -15.278 1.00 56.25 132 PHE A N 1
ATOM 1056 C CA . PHE A 1 132 ? 15.480 11.313 -15.022 1.00 56.25 132 PHE A CA 1
ATOM 1057 C C . PHE A 1 132 ? 16.552 11.486 -13.964 1.00 56.25 132 PHE A C 1
ATOM 1059 O O . PHE A 1 132 ? 17.078 10.484 -13.480 1.00 56.25 132 PHE A O 1
ATOM 1066 N N . LEU A 1 133 ? 16.825 12.728 -13.547 1.00 59.97 133 LEU A N 1
ATOM 1067 C CA . LEU A 1 133 ? 17.843 13.014 -12.550 1.00 59.97 133 LEU A CA 1
ATOM 1068 C C . LEU A 1 133 ? 17.501 12.308 -11.229 1.00 59.97 133 LEU A C 1
ATOM 1070 O O . LEU A 1 133 ? 16.643 12.734 -10.456 1.00 59.97 133 LEU A O 1
ATOM 1074 N N . GLY A 1 134 ? 18.166 11.178 -11.010 1.00 73.25 134 GLY A N 1
ATOM 1075 C CA . GLY A 1 134 ? 17.995 10.320 -9.848 1.00 73.25 134 GLY A CA 1
ATOM 1076 C C . GLY A 1 134 ? 16.891 9.262 -9.948 1.00 73.25 134 GLY A C 1
ATOM 1077 O O . GLY A 1 134 ? 16.917 8.349 -9.137 1.00 73.25 134 GLY A O 1
ATOM 1078 N N . LEU A 1 135 ? 15.956 9.293 -10.911 1.00 85.25 135 LEU A N 1
ATOM 1079 C CA . LEU A 1 135 ? 14.968 8.201 -11.042 1.00 85.25 135 LEU A CA 1
ATOM 1080 C C . LEU A 1 135 ? 15.613 6.917 -11.573 1.00 85.25 135 LEU A C 1
ATOM 1082 O O . LEU A 1 135 ? 15.237 5.831 -11.147 1.00 85.25 135 LEU A O 1
ATOM 1086 N N . GLU A 1 136 ? 16.577 7.039 -12.484 1.00 88.00 136 GLU A N 1
ATOM 1087 C CA . GLU A 1 136 ? 17.201 5.908 -13.185 1.00 88.00 136 GLU A CA 1
ATOM 1088 C C . GLU A 1 136 ? 17.734 4.849 -12.222 1.00 88.00 136 GLU A C 1
ATOM 1090 O O . GLU A 1 136 ? 17.362 3.686 -12.325 1.00 88.00 136 GLU A O 1
ATOM 1095 N N . ILE A 1 137 ? 18.526 5.258 -11.228 1.00 87.69 137 ILE A N 1
ATOM 1096 C CA . ILE A 1 137 ? 19.115 4.340 -10.244 1.00 87.69 137 ILE A CA 1
ATOM 1097 C C . ILE A 1 137 ? 18.022 3.648 -9.420 1.00 87.69 137 ILE A C 1
ATOM 1099 O O . ILE A 1 137 ? 18.058 2.436 -9.225 1.00 87.69 137 ILE A O 1
ATOM 1103 N N . HIS A 1 138 ? 17.017 4.403 -8.973 1.00 91.62 138 HIS A N 1
ATOM 1104 C CA . HIS A 1 138 ? 15.915 3.867 -8.173 1.00 91.62 138 HIS A CA 1
ATOM 1105 C C . HIS A 1 138 ? 15.072 2.875 -8.987 1.00 91.62 138 HIS A C 1
ATOM 1107 O O . HIS A 1 138 ? 14.708 1.809 -8.493 1.00 91.62 138 HIS A O 1
ATOM 1113 N N . PHE A 1 139 ? 14.814 3.198 -10.256 1.00 94.19 139 PHE A N 1
ATOM 1114 C CA . PHE A 1 139 ? 14.103 2.341 -11.192 1.00 94.19 139 PHE A CA 1
ATOM 1115 C C . PHE A 1 139 ? 14.883 1.065 -11.516 1.00 94.19 139 PHE A C 1
ATOM 1117 O O . PHE A 1 139 ? 14.303 -0.016 -11.461 1.00 94.19 139 PHE A O 1
ATOM 1124 N N . LEU A 1 140 ? 16.182 1.163 -11.805 1.00 93.75 140 LEU A N 1
ATOM 1125 C CA . LEU A 1 140 ? 17.028 0.001 -12.086 1.00 93.75 140 LEU A CA 1
ATOM 1126 C C . LEU A 1 140 ? 17.109 -0.934 -10.876 1.00 93.75 140 LEU A C 1
ATOM 1128 O O . LEU A 1 140 ? 16.960 -2.145 -11.036 1.00 93.75 140 LEU A O 1
ATOM 1132 N N . ASN A 1 141 ? 17.239 -0.390 -9.664 1.00 94.75 141 ASN A N 1
ATOM 1133 C CA . ASN A 1 141 ? 17.231 -1.190 -8.439 1.00 94.75 141 A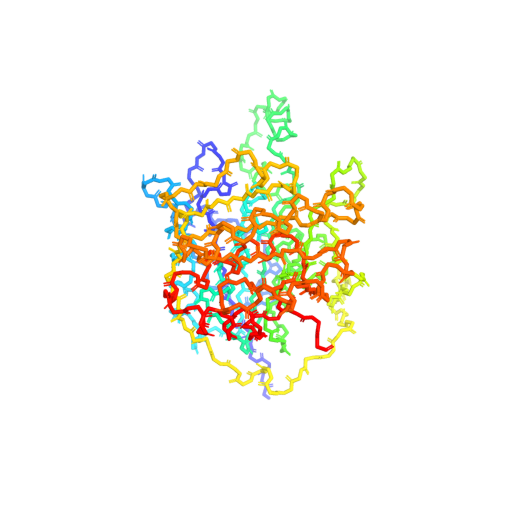SN A CA 1
ATOM 1134 C C . ASN A 1 141 ? 15.867 -1.857 -8.201 1.00 94.75 141 ASN A C 1
ATOM 1136 O O . ASN A 1 141 ? 15.804 -3.041 -7.862 1.00 94.75 141 ASN A O 1
ATOM 1140 N N . ALA A 1 142 ? 14.769 -1.129 -8.430 1.00 96.69 142 ALA A N 1
ATOM 1141 C CA . ALA A 1 142 ? 13.419 -1.682 -8.343 1.00 96.69 142 ALA A CA 1
ATOM 1142 C C . ALA A 1 142 ? 13.195 -2.800 -9.372 1.00 96.69 142 ALA A C 1
ATOM 1144 O O . ALA A 1 142 ? 12.634 -3.841 -9.037 1.00 96.69 142 ALA A O 1
ATOM 1145 N N . LEU A 1 143 ? 13.673 -2.612 -10.604 1.00 96.25 143 LEU A N 1
ATOM 1146 C CA . LEU A 1 143 ? 13.584 -3.593 -11.681 1.00 96.25 143 LEU A CA 1
ATOM 1147 C C . LEU A 1 143 ? 14.417 -4.843 -11.389 1.00 96.25 143 LEU A C 1
ATOM 1149 O O . LEU A 1 143 ? 13.955 -5.966 -11.612 1.00 96.25 143 LEU A O 1
ATOM 1153 N N . GLN A 1 144 ? 15.625 -4.658 -10.854 1.00 94.50 144 GLN A N 1
ATOM 1154 C CA . GLN A 1 144 ? 16.474 -5.763 -10.437 1.00 94.50 144 GLN A CA 1
ATOM 1155 C C . GLN A 1 144 ? 15.776 -6.591 -9.354 1.00 94.50 144 GLN A C 1
ATOM 1157 O O . GLN A 1 144 ? 15.707 -7.810 -9.487 1.00 94.50 144 GLN A O 1
ATOM 1162 N N . TYR A 1 145 ? 15.188 -5.948 -8.339 1.00 95.31 145 TYR A N 1
ATOM 1163 C CA . TYR A 1 145 ? 14.423 -6.639 -7.299 1.00 95.31 145 TYR A CA 1
ATOM 1164 C C . TYR A 1 145 ? 13.159 -7.323 -7.845 1.00 95.31 145 TYR A C 1
ATOM 1166 O O . TYR A 1 145 ? 12.896 -8.477 -7.515 1.00 95.31 145 TYR A O 1
ATOM 1174 N N . ALA A 1 146 ? 12.408 -6.664 -8.734 1.00 95.88 146 ALA A N 1
ATOM 1175 C CA . ALA A 1 146 ? 11.196 -7.219 -9.349 1.00 95.88 146 ALA A CA 1
ATOM 1176 C C . ALA A 1 146 ? 11.458 -8.479 -10.193 1.00 95.88 146 ALA A C 1
ATOM 1178 O O . ALA A 1 146 ? 10.529 -9.224 -10.495 1.00 95.88 146 ALA A O 1
ATOM 1179 N N . SER A 1 147 ? 12.713 -8.726 -10.570 1.00 92.31 147 SER A N 1
ATOM 1180 C CA . SER A 1 147 ? 13.124 -9.911 -11.329 1.00 92.31 147 SER A CA 1
ATOM 1181 C C . SER A 1 147 ? 13.431 -11.129 -10.438 1.00 92.31 147 SER A C 1
ATOM 1183 O O . SER A 1 147 ? 13.691 -12.216 -10.958 1.00 92.31 147 SER A O 1
ATOM 1185 N N . PHE A 1 148 ? 13.393 -10.983 -9.107 1.00 90.31 148 PHE A N 1
ATOM 1186 C CA . PHE A 1 148 ? 13.602 -12.079 -8.154 1.00 90.31 148 PHE A CA 1
ATOM 1187 C C . PHE A 1 148 ? 12.313 -12.870 -7.898 1.00 90.31 148 PHE A C 1
ATOM 1189 O O . PHE A 1 148 ? 11.202 -12.364 -8.031 1.00 90.31 148 PHE A O 1
ATOM 1196 N N . SER A 1 149 ? 12.467 -14.126 -7.473 1.00 89.88 149 SER A N 1
ATOM 1197 C CA . SER A 1 149 ? 11.360 -14.973 -7.009 1.00 89.88 149 SER A CA 1
ATOM 1198 C C . SER A 1 149 ? 10.978 -14.619 -5.569 1.00 89.88 149 SER A C 1
ATOM 1200 O O . SER A 1 149 ? 11.294 -15.353 -4.637 1.00 89.88 149 SER A O 1
ATOM 1202 N N . VAL A 1 150 ? 10.345 -13.462 -5.393 1.00 92.25 150 VAL A N 1
ATOM 1203 C CA . VAL A 1 150 ? 9.813 -12.967 -4.115 1.00 92.25 150 VAL A CA 1
ATOM 1204 C C . VAL A 1 150 ? 8.343 -12.585 -4.287 1.00 92.25 150 VAL A C 1
ATOM 1206 O O . VAL A 1 150 ? 7.904 -12.278 -5.392 1.00 92.25 150 VAL A O 1
ATOM 1209 N N . ALA A 1 151 ? 7.579 -12.613 -3.202 1.00 93.62 151 ALA A N 1
ATOM 1210 C CA . ALA A 1 151 ? 6.154 -12.298 -3.194 1.00 93.62 151 ALA A CA 1
ATOM 1211 C C . ALA A 1 151 ? 5.878 -10.999 -2.428 1.00 93.62 151 ALA A C 1
ATOM 1213 O O . ALA A 1 151 ? 6.694 -10.543 -1.624 1.00 93.62 151 ALA A O 1
ATOM 1214 N N . GLY A 1 152 ? 4.699 -10.428 -2.654 1.00 95.19 152 GLY A N 1
ATOM 1215 C CA . GLY A 1 152 ? 4.207 -9.289 -1.891 1.00 95.19 152 GLY A CA 1
ATOM 1216 C C . GLY A 1 152 ? 4.665 -7.921 -2.395 1.00 95.19 152 GLY A C 1
ATOM 1217 O O . GLY A 1 152 ? 5.095 -7.736 -3.537 1.00 95.19 152 GLY A O 1
ATOM 1218 N N . TYR A 1 153 ? 4.508 -6.939 -1.509 1.00 97.50 153 TYR A N 1
ATOM 1219 C CA . TYR A 1 153 ? 4.652 -5.521 -1.811 1.00 97.50 153 TYR A CA 1
ATOM 1220 C C . TYR A 1 153 ? 5.908 -4.943 -1.170 1.00 97.50 153 TYR A C 1
ATOM 1222 O O . TYR A 1 153 ? 6.040 -4.909 0.058 1.00 97.50 153 TYR A O 1
ATOM 1230 N N . THR A 1 154 ? 6.801 -4.408 -1.994 1.00 97.56 154 THR A N 1
ATOM 1231 C CA . THR A 1 154 ? 8.016 -3.739 -1.525 1.00 97.56 154 THR A CA 1
ATOM 1232 C C . THR A 1 154 ? 8.147 -2.356 -2.120 1.00 97.56 154 THR A C 1
ATOM 1234 O O . THR A 1 154 ? 7.549 -2.030 -3.139 1.00 97.56 154 THR A O 1
ATOM 1237 N N . PHE A 1 155 ? 8.929 -1.519 -1.460 1.00 97.50 155 PHE A N 1
ATOM 1238 C CA . PHE A 1 155 ? 9.285 -0.197 -1.930 1.00 97.50 155 PHE A CA 1
ATOM 1239 C C . PHE A 1 155 ? 10.801 -0.114 -2.038 1.00 97.50 155 PHE A C 1
ATOM 1241 O O . PHE A 1 155 ? 11.500 -0.456 -1.090 1.00 97.50 155 PHE A O 1
ATOM 1248 N N . VAL A 1 156 ? 11.315 0.313 -3.187 1.00 96.38 156 VAL A N 1
ATOM 1249 C CA . VAL A 1 156 ? 12.754 0.462 -3.419 1.00 96.38 156 VAL A CA 1
ATOM 1250 C C . VAL A 1 156 ? 13.094 1.934 -3.581 1.00 96.38 156 VAL A C 1
ATOM 1252 O O . VAL A 1 156 ? 12.566 2.620 -4.464 1.00 96.38 156 VAL A O 1
ATOM 1255 N N . PHE A 1 157 ? 13.998 2.409 -2.725 1.00 93.81 157 PHE A N 1
ATOM 1256 C CA . PHE A 1 157 ? 14.484 3.782 -2.732 1.00 93.81 157 PHE A CA 1
ATOM 1257 C C . PHE A 1 157 ? 15.967 3.830 -2.375 1.00 93.81 157 PHE A C 1
ATOM 1259 O O . PHE A 1 157 ? 16.376 3.334 -1.325 1.00 93.81 157 PHE A O 1
ATOM 1266 N N . GLY A 1 158 ? 16.770 4.433 -3.253 1.00 91.12 158 GLY A N 1
ATOM 1267 C CA . GLY A 1 158 ? 18.220 4.318 -3.186 1.00 91.12 158 GLY A CA 1
ATOM 1268 C C . GLY A 1 158 ? 18.628 2.862 -3.386 1.00 91.12 158 GLY A C 1
ATOM 1269 O O . GLY A 1 158 ? 18.166 2.205 -4.319 1.00 91.12 158 GLY A O 1
ATOM 1270 N N . ASP A 1 159 ? 19.460 2.353 -2.489 1.00 92.56 159 ASP A N 1
ATOM 1271 C CA . ASP A 1 159 ? 19.869 0.951 -2.414 1.00 92.56 159 ASP A CA 1
ATOM 1272 C C . ASP A 1 159 ? 18.972 0.111 -1.489 1.00 92.56 159 ASP A C 1
ATOM 1274 O O . ASP A 1 159 ? 19.141 -1.098 -1.408 1.00 92.56 159 ASP A O 1
ATOM 1278 N N . THR A 1 160 ? 18.011 0.702 -0.781 1.00 94.81 160 THR A N 1
ATOM 1279 C CA . THR A 1 160 ? 17.270 0.001 0.273 1.00 94.81 160 THR A CA 1
ATOM 1280 C C . THR A 1 160 ? 15.937 -0.551 -0.239 1.00 94.81 160 THR A C 1
ATOM 1282 O O . THR A 1 160 ? 15.200 0.126 -0.960 1.00 94.81 160 THR A O 1
ATOM 1285 N N . ILE A 1 161 ? 15.607 -1.784 0.166 1.00 96.31 161 ILE A N 1
ATOM 1286 C CA . ILE A 1 161 ? 14.331 -2.450 -0.119 1.00 96.31 161 ILE A CA 1
ATOM 1287 C C . ILE A 1 161 ? 13.507 -2.489 1.170 1.00 96.31 161 ILE A C 1
ATOM 1289 O O . ILE A 1 161 ? 13.829 -3.204 2.124 1.00 96.31 161 ILE A O 1
ATOM 1293 N N . PHE A 1 162 ? 12.414 -1.741 1.187 1.00 95.75 162 PHE A N 1
ATOM 1294 C CA . PHE A 1 162 ? 11.503 -1.617 2.313 1.00 95.75 162 PHE A CA 1
ATOM 1295 C C . PHE A 1 162 ? 10.255 -2.498 2.128 1.00 95.75 162 PHE A C 1
ATOM 1297 O O . PHE A 1 162 ? 9.778 -2.662 1.001 1.00 95.75 162 PHE A O 1
ATOM 1304 N N . PRO A 1 163 ? 9.657 -3.018 3.213 1.00 95.25 163 PRO A N 1
ATOM 1305 C CA . PRO A 1 163 ? 8.297 -3.551 3.167 1.00 95.25 163 PRO A CA 1
ATOM 1306 C C . PRO A 1 163 ? 7.296 -2.408 2.948 1.00 95.25 163 PRO A C 1
ATOM 1308 O O . PRO A 1 163 ? 7.172 -1.516 3.792 1.00 95.25 163 PRO A O 1
ATOM 1311 N N . ALA A 1 164 ? 6.555 -2.427 1.836 1.00 96.25 164 ALA A N 1
ATOM 1312 C CA . ALA A 1 164 ? 5.778 -1.262 1.403 1.00 96.25 164 ALA A CA 1
ATOM 1313 C C . ALA A 1 164 ? 4.767 -0.793 2.466 1.00 96.25 164 ALA A C 1
ATOM 1315 O O . ALA A 1 164 ? 4.763 0.381 2.821 1.00 96.25 164 ALA A O 1
ATOM 1316 N N . LEU A 1 165 ? 3.984 -1.715 3.045 1.00 95.44 165 LEU A N 1
ATOM 1317 C CA . LEU A 1 165 ? 2.923 -1.398 4.016 1.00 95.44 165 LEU A CA 1
ATOM 1318 C C . LEU A 1 165 ? 3.421 -1.094 5.439 1.00 95.44 165 LEU A C 1
ATOM 1320 O O . LEU A 1 165 ? 2.619 -0.888 6.350 1.00 95.44 165 LEU A O 1
ATOM 1324 N N . ARG A 1 166 ? 4.737 -1.100 5.658 1.00 93.94 166 ARG A N 1
ATOM 1325 C CA . ARG A 1 166 ? 5.361 -0.789 6.954 1.00 93.94 166 ARG A CA 1
ATOM 1326 C C . ARG A 1 166 ? 6.359 0.368 6.851 1.00 93.94 166 ARG A C 1
ATOM 1328 O O . ARG A 1 166 ? 7.051 0.660 7.825 1.00 93.94 166 ARG A O 1
ATOM 1335 N N . THR A 1 167 ? 6.400 1.026 5.690 1.00 94.56 167 THR A N 1
ATOM 1336 C CA . THR A 1 167 ? 7.272 2.168 5.400 1.00 94.56 167 THR A CA 1
ATOM 1337 C C . THR A 1 167 ? 6.591 3.486 5.756 1.00 94.56 167 THR A C 1
ATOM 1339 O O . THR A 1 167 ? 5.462 3.730 5.335 1.00 94.56 167 THR A O 1
ATOM 1342 N N . PHE A 1 168 ? 7.297 4.368 6.460 1.00 92.62 168 PHE A N 1
ATOM 1343 C CA . PHE A 1 168 ? 6.860 5.732 6.761 1.00 92.62 168 PHE A CA 1
ATOM 1344 C C . PHE A 1 168 ? 7.908 6.759 6.313 1.00 92.62 168 PHE A C 1
ATOM 1346 O O . PHE A 1 168 ? 9.090 6.445 6.155 1.00 92.62 168 PHE A O 1
ATOM 1353 N N . ALA A 1 169 ? 7.467 7.994 6.071 1.00 90.81 169 ALA A N 1
ATOM 1354 C CA . ALA A 1 169 ? 8.353 9.097 5.709 1.00 90.81 169 ALA A CA 1
ATOM 1355 C C . ALA A 1 169 ? 8.978 9.713 6.968 1.00 90.81 169 ALA A C 1
ATOM 1357 O O . ALA A 1 169 ? 8.292 9.892 7.976 1.00 90.81 169 ALA A O 1
ATOM 1358 N N . ILE A 1 170 ? 10.264 10.060 6.904 1.00 88.00 170 ILE A N 1
ATOM 1359 C CA . ILE A 1 170 ? 10.959 10.752 7.995 1.00 88.00 170 ILE A CA 1
ATOM 1360 C C . ILE A 1 170 ? 10.853 12.268 7.757 1.00 88.00 170 ILE A C 1
ATOM 1362 O O . ILE A 1 170 ? 11.312 12.733 6.717 1.00 88.00 170 ILE A O 1
ATOM 1366 N N . PRO A 1 171 ? 10.314 13.068 8.696 1.00 72.25 171 PRO A N 1
ATOM 1367 C CA . PRO A 1 171 ? 10.166 14.523 8.535 1.00 72.25 171 PRO A CA 1
ATOM 1368 C C . PRO A 1 171 ? 11.469 15.359 8.560 1.00 72.25 171 PRO A C 1
ATOM 1370 O O . PRO A 1 171 ? 11.397 16.554 8.828 1.00 72.25 171 PRO A O 1
ATOM 1373 N N . SER A 1 172 ? 12.657 14.768 8.374 1.00 64.38 172 SER A N 1
ATOM 1374 C CA . SER A 1 172 ? 13.956 15.428 8.621 1.00 64.38 172 SER A CA 1
ATOM 1375 C C . SER A 1 172 ? 14.775 15.685 7.354 1.00 64.38 172 SER A C 1
ATOM 1377 O O . SER A 1 172 ? 14.818 14.812 6.492 1.00 64.38 172 SER A O 1
ATOM 1379 N N . ASP A 1 173 ? 15.572 16.763 7.345 1.00 53.44 173 ASP A N 1
ATOM 1380 C CA . ASP A 1 173 ? 16.591 17.113 6.324 1.00 53.44 173 ASP A CA 1
ATOM 1381 C C . ASP A 1 173 ? 17.803 16.146 6.258 1.00 53.44 173 ASP A C 1
ATOM 1383 O O . ASP A 1 173 ? 18.872 16.481 5.742 1.00 53.44 173 ASP A O 1
ATOM 1387 N N . LEU A 1 174 ? 17.689 14.945 6.830 1.00 52.94 174 LEU A N 1
ATOM 1388 C CA . LEU A 1 174 ? 18.727 13.918 6.761 1.00 52.94 174 LEU A CA 1
ATOM 1389 C C . LEU A 1 174 ? 18.711 13.233 5.386 1.00 52.94 174 LEU A C 1
ATOM 1391 O O . LEU A 1 174 ? 17.690 13.170 4.709 1.00 52.94 174 LEU A O 1
ATOM 1395 N N . ASN A 1 175 ? 19.832 12.611 5.010 1.00 61.28 175 ASN A N 1
ATOM 1396 C CA . ASN A 1 175 ? 19.974 11.865 3.748 1.00 61.28 175 ASN A CA 1
ATOM 1397 C C . ASN A 1 175 ? 18.997 10.672 3.594 1.00 61.28 175 ASN A C 1
ATOM 1399 O O . ASN A 1 175 ? 18.955 10.053 2.532 1.00 61.28 175 ASN A O 1
ATOM 1403 N N . GLN A 1 176 ? 18.230 10.324 4.634 1.00 73.44 176 GLN A N 1
ATOM 1404 C CA . GLN A 1 176 ? 17.266 9.226 4.641 1.00 73.44 176 GLN A CA 1
ATOM 1405 C C . GLN A 1 176 ? 15.829 9.770 4.686 1.00 73.44 176 GLN A C 1
ATOM 1407 O O . GLN A 1 176 ? 15.396 10.303 5.703 1.00 73.44 176 GLN A O 1
ATOM 1412 N N . LYS A 1 177 ? 15.076 9.588 3.591 1.00 86.06 177 LYS A N 1
ATOM 1413 C CA . LYS A 1 177 ? 13.685 10.071 3.452 1.00 86.06 177 LYS A CA 1
ATOM 1414 C C . LYS A 1 177 ? 12.620 9.104 3.982 1.00 86.06 177 LYS A C 1
ATOM 1416 O O . LYS A 1 177 ? 11.506 9.519 4.293 1.00 86.06 177 LYS A O 1
ATOM 1421 N N . PHE A 1 178 ? 12.950 7.817 4.078 1.00 91.88 178 PHE A N 1
ATOM 1422 C CA . PHE A 1 178 ? 12.017 6.756 4.460 1.00 91.88 178 PHE A CA 1
ATOM 1423 C C . PHE A 1 178 ? 12.639 5.802 5.471 1.00 91.88 178 PHE A C 1
ATOM 1425 O O . PHE A 1 178 ? 13.845 5.547 5.452 1.00 91.88 178 PHE A O 1
ATOM 1432 N N . ASP A 1 179 ? 11.793 5.239 6.321 1.00 92.62 179 ASP A N 1
ATOM 1433 C CA . ASP A 1 179 ? 12.152 4.230 7.308 1.00 92.62 179 ASP A CA 1
ATOM 1434 C C . ASP A 1 179 ? 11.039 3.190 7.425 1.00 92.62 179 ASP A C 1
ATOM 1436 O O . ASP A 1 179 ? 9.947 3.368 6.885 1.00 92.62 179 ASP A O 1
ATOM 1440 N N . THR A 1 180 ? 11.301 2.102 8.139 1.00 91.44 180 THR A N 1
ATOM 1441 C CA . THR A 1 180 ? 10.315 1.045 8.374 1.00 91.44 180 THR A CA 1
ATOM 1442 C C . THR A 1 180 ? 10.160 0.754 9.855 1.00 91.44 180 THR A C 1
ATOM 1444 O O . THR A 1 180 ? 11.114 0.845 10.633 1.00 91.44 180 THR A O 1
ATOM 1447 N N . LEU A 1 181 ? 8.952 0.339 10.241 1.00 82.88 181 LEU A N 1
ATOM 1448 C CA . LEU A 1 181 ? 8.666 -0.128 11.594 1.00 82.88 181 LEU A CA 1
ATOM 1449 C C . LEU A 1 181 ? 9.676 -1.218 12.011 1.00 82.88 181 LEU A C 1
ATOM 1451 O O . LEU A 1 181 ? 9.974 -2.131 11.233 1.00 82.88 181 LEU A O 1
ATOM 1455 N N . ASP A 1 182 ? 10.220 -1.092 13.225 1.00 84.25 182 ASP A N 1
ATOM 1456 C CA . ASP A 1 182 ? 11.230 -1.977 13.833 1.00 84.25 182 ASP A CA 1
ATOM 1457 C C . ASP A 1 182 ? 12.535 -2.177 13.033 1.00 84.25 182 ASP A C 1
ATOM 1459 O O . ASP A 1 182 ? 13.261 -3.133 13.296 1.00 84.25 182 ASP A O 1
ATOM 1463 N N . LYS A 1 183 ? 12.855 -1.330 12.041 1.00 88.94 183 LYS A N 1
ATOM 1464 C CA . LYS A 1 183 ? 14.023 -1.527 11.150 1.00 88.94 183 LYS A CA 1
ATOM 1465 C C . LYS A 1 183 ? 14.004 -2.863 10.377 1.00 88.94 183 LYS A C 1
ATOM 1467 O O . LYS A 1 183 ? 15.050 -3.375 9.981 1.00 88.94 183 LYS A O 1
ATOM 1472 N N . ASN A 1 184 ? 12.816 -3.415 10.118 1.00 87.50 184 ASN A N 1
ATOM 1473 C CA . ASN A 1 184 ? 12.629 -4.659 9.362 1.00 87.50 184 ASN A CA 1
ATOM 1474 C C . ASN A 1 184 ? 12.699 -4.443 7.839 1.00 87.50 184 ASN A C 1
ATOM 1476 O O . ASN A 1 184 ? 11.683 -4.508 7.147 1.00 87.50 184 ASN A O 1
ATOM 1480 N N . TYR A 1 185 ? 13.890 -4.178 7.307 1.00 93.50 185 TYR A N 1
ATOM 1481 C CA . TYR A 1 185 ? 14.107 -4.059 5.861 1.00 93.50 185 TYR A CA 1
ATOM 1482 C C . TYR A 1 185 ? 13.996 -5.420 5.150 1.00 93.50 185 TYR A C 1
ATOM 1484 O O . TYR A 1 185 ? 14.344 -6.458 5.711 1.00 93.50 185 TYR A O 1
ATOM 1492 N N . CYS A 1 186 ? 13.550 -5.425 3.891 1.00 93.62 186 CYS A N 1
ATOM 1493 C CA . CYS A 1 186 ? 13.468 -6.641 3.071 1.00 93.62 186 CYS A CA 1
ATOM 1494 C C . CYS A 1 186 ? 14.820 -7.014 2.445 1.00 93.62 186 CYS A C 1
ATOM 1496 O O . CYS A 1 186 ? 15.076 -8.189 2.175 1.00 93.62 186 CYS A O 1
ATOM 1498 N N . GLY A 1 187 ? 15.685 -6.029 2.201 1.00 94.31 187 GLY A N 1
ATOM 1499 C CA . GLY A 1 187 ? 16.956 -6.241 1.521 1.00 94.31 187 GLY A CA 1
ATOM 1500 C C . GLY A 1 187 ? 17.672 -4.955 1.133 1.00 94.31 187 GLY A C 1
ATOM 1501 O O . GLY A 1 187 ? 17.204 -3.853 1.421 1.00 94.31 187 GLY A O 1
ATOM 1502 N N . VAL A 1 188 ? 18.795 -5.124 0.439 1.00 94.69 188 VAL A N 1
ATOM 1503 C CA . VAL A 1 188 ? 19.590 -4.047 -0.164 1.00 94.69 188 VAL A CA 1
ATOM 1504 C C . VAL A 1 188 ? 19.951 -4.426 -1.604 1.00 94.69 188 VAL A C 1
ATOM 1506 O O . VAL A 1 188 ? 20.183 -5.599 -1.904 1.00 94.69 188 VAL A O 1
ATOM 1509 N N . VAL A 1 189 ? 19.999 -3.440 -2.495 1.00 91.94 189 VAL A N 1
ATOM 1510 C CA . VAL A 1 189 ? 20.455 -3.548 -3.880 1.00 91.94 189 VAL A CA 1
ATOM 1511 C C . VAL A 1 189 ? 21.800 -2.837 -4.021 1.00 91.94 189 VAL A C 1
ATOM 1513 O O . VAL A 1 189 ? 21.867 -1.613 -4.076 1.00 91.94 189 VAL A O 1
ATOM 1516 N N . ASN A 1 190 ? 22.884 -3.609 -4.069 1.00 84.69 190 ASN A N 1
ATOM 1517 C CA . ASN A 1 190 ? 24.246 -3.114 -4.250 1.00 84.69 190 ASN A CA 1
ATOM 1518 C C . ASN A 1 190 ? 25.094 -4.172 -4.975 1.00 84.69 190 ASN A C 1
ATOM 1520 O O . ASN A 1 190 ? 25.402 -5.217 -4.405 1.00 84.69 190 ASN A O 1
ATOM 1524 N N . MET A 1 191 ? 25.442 -3.922 -6.245 1.00 78.06 191 MET A N 1
ATOM 1525 C CA . MET A 1 191 ? 26.119 -4.894 -7.129 1.00 78.06 191 MET A CA 1
ATOM 1526 C C . MET A 1 191 ? 25.411 -6.267 -7.194 1.00 78.06 191 MET A C 1
ATOM 1528 O O . MET A 1 191 ? 26.040 -7.300 -7.419 1.00 78.06 191 MET A O 1
ATOM 1532 N N . GLY A 1 192 ? 24.094 -6.283 -6.975 1.00 85.88 192 GLY A N 1
ATOM 1533 C CA . GLY A 1 192 ? 23.291 -7.482 -6.742 1.00 85.88 192 GLY A CA 1
ATOM 1534 C C . GLY A 1 192 ? 22.194 -7.214 -5.712 1.00 85.88 192 GLY A C 1
ATOM 1535 O O . GLY A 1 192 ? 22.189 -6.171 -5.063 1.00 85.88 192 GLY A O 1
ATOM 1536 N N . VAL A 1 193 ? 21.262 -8.152 -5.554 1.00 90.44 193 VAL A N 1
ATOM 1537 C CA . VAL A 1 193 ? 20.215 -8.068 -4.525 1.00 90.44 193 VAL A CA 1
ATOM 1538 C C . VAL A 1 193 ? 20.594 -8.971 -3.361 1.00 90.44 193 VAL A C 1
ATOM 1540 O O . VAL A 1 193 ? 20.741 -10.183 -3.526 1.00 90.44 193 VAL A O 1
ATOM 1543 N N . GLN A 1 194 ? 20.702 -8.383 -2.176 1.00 93.31 194 GLN A N 1
ATOM 1544 C CA . GLN A 1 194 ? 20.855 -9.099 -0.921 1.00 93.31 194 GLN A CA 1
ATOM 1545 C C . GLN A 1 194 ? 19.522 -9.083 -0.173 1.00 93.31 194 GLN A C 1
ATOM 1547 O O . GLN A 1 194 ? 19.093 -8.047 0.334 1.00 93.31 194 GLN A O 1
ATOM 1552 N N . LEU A 1 195 ? 18.872 -10.243 -0.092 1.00 91.69 195 LEU A N 1
ATOM 1553 C CA . LEU A 1 195 ? 17.656 -10.415 0.698 1.00 91.69 195 LEU A CA 1
ATOM 1554 C C . LEU A 1 195 ? 18.012 -10.558 2.182 1.00 91.69 195 LEU A C 1
ATOM 1556 O O . LEU A 1 195 ? 18.873 -11.360 2.541 1.00 91.69 195 LEU A O 1
ATOM 1560 N N . LEU A 1 196 ? 17.329 -9.800 3.038 1.00 89.62 196 LEU A N 1
ATOM 1561 C CA . LEU A 1 196 ? 17.402 -9.941 4.498 1.00 89.62 196 LEU A CA 1
ATOM 1562 C C . LEU A 1 196 ? 16.280 -10.832 5.041 1.00 89.62 196 LEU A C 1
ATOM 1564 O O . LEU A 1 196 ? 16.399 -11.385 6.131 1.00 89.62 196 LEU A O 1
ATOM 1568 N N . VAL A 1 197 ? 15.211 -10.998 4.261 1.00 81.88 197 VAL A N 1
ATOM 1569 C CA . VAL A 1 197 ? 14.077 -11.873 4.559 1.00 81.88 197 VAL A CA 1
ATOM 1570 C C . VAL A 1 197 ? 13.935 -12.871 3.417 1.00 81.88 197 VAL A C 1
ATOM 1572 O O . VAL A 1 197 ? 13.936 -12.479 2.249 1.00 81.88 197 VAL A O 1
ATOM 1575 N N . GLN A 1 198 ? 13.831 -14.159 3.742 1.00 77.88 198 GLN A N 1
ATOM 1576 C CA . GLN A 1 198 ? 13.581 -15.184 2.732 1.00 77.88 198 GLN A CA 1
ATOM 1577 C C . GLN A 1 198 ? 12.077 -15.304 2.452 1.00 77.88 198 GLN A C 1
ATOM 1579 O O . GLN A 1 198 ? 11.296 -15.322 3.403 1.00 77.88 198 GLN A O 1
ATOM 1584 N N . PRO A 1 199 ? 11.662 -15.385 1.175 1.00 75.06 199 PRO A N 1
ATOM 1585 C CA . PRO A 1 199 ? 10.262 -15.580 0.819 1.00 75.06 199 PRO A CA 1
ATOM 1586 C C . PRO A 1 199 ? 9.806 -16.992 1.207 1.00 75.06 199 PRO A C 1
ATOM 1588 O O . PRO A 1 199 ? 10.559 -17.954 1.032 1.00 75.06 199 PRO A O 1
ATOM 1591 N N . SER A 1 200 ? 8.574 -17.133 1.701 1.00 80.69 200 SER A N 1
ATOM 1592 C CA . SER A 1 200 ? 7.980 -18.459 1.880 1.00 80.69 200 SER A CA 1
ATOM 1593 C C . SER A 1 200 ? 7.483 -19.008 0.535 1.00 80.69 200 SER A C 1
ATOM 1595 O O . SER A 1 200 ? 7.147 -18.250 -0.376 1.00 80.69 200 SER A O 1
ATOM 1597 N N . LEU A 1 201 ? 7.449 -20.337 0.392 1.00 81.50 201 LEU A N 1
ATOM 1598 C CA . LEU A 1 201 ? 6.900 -20.973 -0.814 1.00 81.50 201 LEU A CA 1
ATOM 1599 C C . LEU A 1 201 ? 5.389 -20.746 -0.938 1.00 81.50 201 LEU A C 1
ATOM 1601 O O . LEU A 1 201 ? 4.904 -20.558 -2.048 1.00 81.50 201 LEU A O 1
ATOM 1605 N N . GLU A 1 202 ? 4.674 -20.724 0.188 1.00 84.06 202 GLU A N 1
ATOM 1606 C CA . GLU A 1 202 ? 3.228 -20.475 0.232 1.00 84.06 202 GLU A CA 1
ATOM 1607 C C . GLU A 1 202 ? 2.893 -19.084 -0.316 1.00 84.06 202 GLU A C 1
ATOM 1609 O O . GLU A 1 202 ? 1.978 -18.945 -1.128 1.00 84.06 202 GLU A O 1
ATOM 1614 N N . ASP A 1 203 ? 3.688 -18.067 0.039 1.00 84.56 203 ASP A N 1
ATOM 1615 C CA . ASP A 1 203 ? 3.480 -16.709 -0.465 1.00 84.56 203 ASP A CA 1
ATOM 1616 C C . ASP A 1 203 ? 3.599 -16.650 -1.994 1.00 84.56 203 ASP A C 1
ATOM 1618 O O . ASP A 1 203 ? 2.828 -15.944 -2.635 1.00 84.56 203 ASP A O 1
ATOM 1622 N N . LEU A 1 204 ? 4.529 -17.403 -2.598 1.00 89.31 204 LEU A N 1
ATOM 1623 C CA . LEU A 1 204 ? 4.774 -17.400 -4.050 1.00 89.31 204 LEU A CA 1
ATOM 1624 C C . LEU A 1 204 ? 3.623 -18.007 -4.869 1.00 89.31 204 LEU A C 1
ATOM 1626 O O . LEU A 1 204 ? 3.511 -17.732 -6.066 1.00 89.31 204 LEU A O 1
ATOM 1630 N N . GLU A 1 205 ? 2.765 -18.817 -4.250 1.00 89.25 205 GLU A N 1
ATOM 1631 C CA . GLU A 1 205 ? 1.599 -19.421 -4.905 1.00 89.25 205 GLU A CA 1
ATOM 1632 C C . GLU A 1 205 ? 0.349 -18.526 -4.840 1.00 89.25 205 GLU A C 1
ATOM 1634 O O . GLU A 1 205 ? -0.641 -18.790 -5.530 1.00 89.25 205 GLU A O 1
ATOM 1639 N N . ALA A 1 206 ? 0.389 -17.443 -4.056 1.00 91.56 206 ALA A N 1
ATOM 1640 C CA . ALA A 1 206 ? -0.751 -16.558 -3.865 1.00 91.56 206 ALA A CA 1
ATOM 1641 C C . ALA A 1 206 ? -1.185 -15.856 -5.166 1.00 91.56 206 ALA A C 1
ATOM 1643 O O . ALA A 1 206 ? -0.378 -15.397 -5.982 1.00 91.56 206 ALA A O 1
ATOM 1644 N N . LEU A 1 207 ? -2.501 -15.705 -5.331 1.00 94.31 207 LEU A N 1
ATOM 1645 C CA . LEU A 1 207 ? -3.116 -14.950 -6.420 1.00 94.31 207 LEU A CA 1
ATOM 1646 C C . LEU A 1 207 ? -3.917 -13.768 -5.861 1.00 94.31 207 LEU A C 1
ATOM 1648 O O . LEU A 1 207 ? -4.565 -13.921 -4.825 1.00 94.31 207 LEU A O 1
ATOM 1652 N N . PRO A 1 208 ? -3.936 -12.622 -6.566 1.00 96.38 208 PRO A N 1
ATOM 1653 C CA . PRO A 1 208 ? -4.661 -11.442 -6.119 1.00 96.38 208 PRO A CA 1
ATOM 1654 C C . PRO A 1 208 ? -6.163 -11.716 -6.021 1.00 96.38 208 PRO A C 1
ATOM 1656 O O . PRO A 1 208 ? -6.80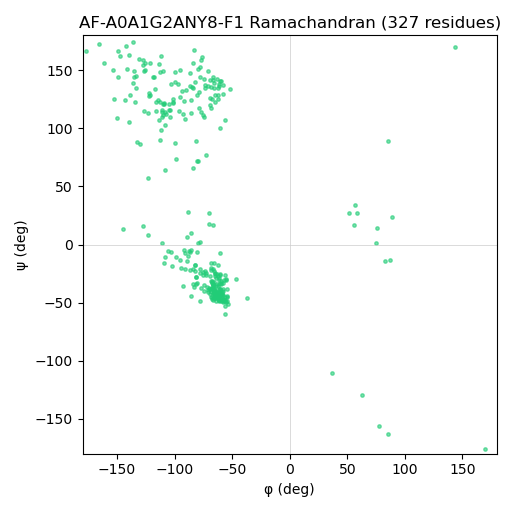9 -12.091 -7.004 1.00 96.38 208 PRO A O 1
ATOM 1659 N N . GLU A 1 209 ? -6.727 -11.451 -4.844 1.00 96.88 209 GLU A N 1
ATOM 1660 C CA . GLU A 1 209 ? -8.168 -11.403 -4.606 1.00 96.88 209 GLU A CA 1
ATOM 1661 C C . GLU A 1 209 ? -8.630 -9.940 -4.611 1.00 96.88 209 GLU A C 1
ATOM 1663 O O . GLU A 1 209 ? -8.675 -9.256 -3.579 1.00 96.88 209 GLU A O 1
ATOM 1668 N N . VAL A 1 210 ? -8.953 -9.453 -5.811 1.00 98.12 210 VAL A N 1
ATOM 1669 C CA . VAL A 1 210 ? -9.233 -8.034 -6.049 1.00 98.12 210 VAL A CA 1
ATOM 1670 C C . VAL A 1 210 ? -10.543 -7.603 -5.388 1.00 98.12 210 VAL A C 1
ATOM 1672 O O . VAL A 1 210 ? -11.619 -8.080 -5.743 1.00 98.12 210 VAL A O 1
ATOM 1675 N N . ARG A 1 211 ? -10.448 -6.633 -4.476 1.00 98.00 211 ARG A N 1
ATOM 1676 C CA . ARG A 1 211 ? -11.569 -5.987 -3.779 1.00 98.00 211 ARG A CA 1
ATOM 1677 C C . ARG A 1 211 ? -11.384 -4.462 -3.820 1.00 98.00 211 ARG A C 1
ATOM 1679 O O . ARG A 1 211 ? -10.722 -3.909 -2.940 1.00 98.00 211 ARG A O 1
ATOM 1686 N N . PRO A 1 212 ? -11.883 -3.785 -4.873 1.00 96.75 212 PRO A N 1
ATOM 1687 C CA . PRO A 1 212 ? -11.477 -2.423 -5.223 1.00 96.75 212 PRO A CA 1
ATOM 1688 C C . PRO A 1 212 ? -12.260 -1.317 -4.501 1.00 96.75 212 PRO A C 1
ATOM 1690 O O . PRO A 1 212 ? -11.957 -0.140 -4.701 1.00 96.75 212 PRO A O 1
ATOM 1693 N N . ASP A 1 213 ? -13.294 -1.669 -3.740 1.00 97.12 213 ASP A N 1
ATOM 1694 C CA . ASP A 1 213 ? -14.165 -0.691 -3.097 1.00 97.12 213 ASP A CA 1
ATOM 1695 C C . ASP A 1 213 ? -13.458 -0.031 -1.909 1.00 97.12 213 ASP A C 1
ATOM 1697 O O . ASP A 1 213 ? -12.764 -0.685 -1.135 1.00 97.12 213 ASP A O 1
ATOM 1701 N N . ILE A 1 214 ? -13.605 1.286 -1.791 1.00 96.06 214 ILE A N 1
ATOM 1702 C CA . ILE A 1 214 ? -12.996 2.109 -0.744 1.00 96.06 214 ILE A CA 1
ATOM 1703 C C . ILE A 1 214 ? -14.060 3.076 -0.249 1.00 96.06 214 ILE A C 1
ATOM 1705 O O . ILE A 1 214 ? -14.773 3.675 -1.055 1.00 96.06 214 ILE A O 1
ATOM 1709 N N . GLU A 1 215 ? -14.109 3.279 1.062 1.00 96.44 215 GLU A N 1
ATOM 1710 C CA . GLU A 1 215 ? -14.903 4.327 1.682 1.00 96.44 215 GLU A CA 1
ATOM 1711 C C . GLU A 1 215 ? -13.985 5.468 2.135 1.00 96.44 215 GLU A C 1
ATOM 1713 O O . GLU A 1 215 ? -13.110 5.294 2.985 1.00 96.44 215 GLU A O 1
ATOM 1718 N N . SER A 1 216 ? -14.155 6.644 1.530 1.00 93.12 216 SER A N 1
ATOM 1719 C CA . SER A 1 216 ? -13.358 7.837 1.834 1.00 93.12 216 SER A CA 1
ATOM 1720 C C . SER A 1 216 ? -14.045 8.814 2.780 1.00 93.12 216 SER A C 1
ATOM 1722 O O . SER A 1 216 ? -13.392 9.739 3.261 1.00 93.12 216 SER A O 1
ATOM 1724 N N . HIS A 1 217 ? -15.336 8.632 3.055 1.00 94.25 217 HIS A N 1
ATOM 1725 C CA . HIS A 1 217 ? -16.108 9.463 3.967 1.00 94.25 217 HIS A CA 1
ATOM 1726 C C . HIS A 1 217 ? -15.930 9.002 5.419 1.00 94.25 217 HIS A C 1
ATOM 1728 O O . HIS A 1 217 ? -16.850 8.505 6.071 1.00 94.25 217 HIS A O 1
ATOM 1734 N N . ILE A 1 218 ? -14.702 9.145 5.914 1.00 94.56 218 ILE A N 1
ATOM 1735 C CA . ILE A 1 218 ? -14.313 8.810 7.285 1.00 94.56 218 ILE A CA 1
ATOM 1736 C C . ILE A 1 218 ? -13.939 10.070 8.063 1.00 94.56 218 ILE A C 1
ATOM 1738 O O . ILE A 1 218 ? -13.483 11.055 7.481 1.00 94.56 218 ILE A O 1
ATOM 1742 N N . SER A 1 219 ? -14.064 10.017 9.387 1.00 93.44 219 SER A N 1
ATOM 1743 C CA . SER A 1 219 ? -13.473 11.027 10.268 1.00 93.44 219 SER A CA 1
ATOM 1744 C C . SER A 1 219 ? -12.214 10.492 10.934 1.00 93.44 219 SER A C 1
ATOM 1746 O O . SER A 1 219 ? -12.192 9.356 11.404 1.00 93.44 219 SER A O 1
ATOM 1748 N N . ILE A 1 220 ? -11.178 11.324 11.006 1.00 92.00 220 ILE A N 1
ATOM 1749 C CA . ILE A 1 220 ? -9.970 11.060 11.786 1.00 92.00 220 ILE A CA 1
ATOM 1750 C C . ILE A 1 220 ? -9.978 12.023 12.968 1.00 92.00 220 ILE A C 1
ATOM 1752 O O . ILE A 1 220 ? -9.996 13.238 12.771 1.00 92.00 220 ILE A O 1
ATOM 1756 N N . ILE A 1 221 ? -9.969 11.482 14.183 1.00 87.94 221 ILE A N 1
ATOM 1757 C CA . ILE A 1 221 ? -10.083 12.263 15.416 1.00 87.94 221 ILE A CA 1
ATOM 1758 C C . ILE A 1 221 ? -8.864 11.990 16.296 1.00 87.94 221 ILE A C 1
ATOM 1760 O O . ILE A 1 221 ? -8.527 10.839 16.574 1.00 87.94 221 ILE A O 1
ATOM 1764 N N . ASP A 1 222 ? -8.197 13.056 16.729 1.00 81.75 222 ASP A N 1
ATOM 1765 C CA . ASP A 1 222 ? -7.209 12.973 17.806 1.00 81.75 222 ASP A CA 1
ATOM 1766 C C . ASP A 1 222 ? -7.928 12.886 19.160 1.00 81.75 222 ASP A C 1
ATOM 1768 O O . ASP A 1 222 ? -8.975 13.513 19.339 1.00 81.75 222 ASP A O 1
ATOM 1772 N N . THR A 1 223 ? -7.369 12.123 20.099 1.00 71.38 223 THR A N 1
ATOM 1773 C CA . THR A 1 223 ? -7.891 11.875 21.454 1.00 71.38 223 THR A CA 1
ATOM 1774 C C . THR A 1 223 ? -8.553 13.084 22.112 1.00 71.38 223 THR A C 1
ATOM 1776 O O . THR A 1 223 ? -9.661 12.966 22.631 1.00 71.38 223 THR A O 1
ATOM 1779 N N . LEU A 1 224 ? -7.906 14.249 22.037 1.00 68.12 224 LEU A N 1
ATOM 1780 C CA . LEU A 1 224 ? -8.323 15.495 22.681 1.00 68.12 224 LEU A CA 1
ATOM 1781 C C . LEU A 1 224 ? -9.643 16.076 22.151 1.00 68.12 224 LEU A C 1
ATOM 1783 O O . LEU A 1 224 ? -10.214 16.948 22.794 1.00 68.12 224 LEU A O 1
ATOM 1787 N N . ASN A 1 225 ? -10.118 15.628 20.987 1.00 69.38 225 ASN A N 1
ATOM 1788 C CA . ASN A 1 225 ? -11.311 16.174 20.334 1.00 69.38 225 ASN A CA 1
ATOM 1789 C C . ASN A 1 225 ? -12.538 15.253 20.430 1.00 69.38 225 ASN A C 1
ATOM 1791 O O . ASN A 1 225 ? -13.624 15.638 19.992 1.00 69.38 225 ASN A O 1
ATOM 1795 N N . LEU A 1 226 ? -12.385 14.037 20.967 1.00 69.75 226 LEU A N 1
ATOM 1796 C CA . LEU A 1 226 ? -13.429 13.011 20.894 1.00 69.75 226 LEU A CA 1
ATOM 1797 C C . LEU A 1 226 ? -14.629 13.283 21.821 1.00 69.75 226 LEU A C 1
ATOM 1799 O O . LEU A 1 226 ? -15.721 12.786 21.558 1.00 69.75 226 LEU A O 1
ATOM 1803 N N . ASP A 1 227 ? -14.462 14.068 22.887 1.00 68.69 227 ASP A N 1
ATOM 1804 C CA . ASP A 1 227 ? -15.544 14.467 23.802 1.00 68.69 227 ASP A CA 1
ATOM 1805 C C . ASP A 1 227 ? -16.263 15.760 23.392 1.00 68.69 227 ASP A C 1
ATOM 1807 O O . ASP A 1 227 ? -17.347 16.047 23.906 1.00 68.69 227 ASP A O 1
ATOM 1811 N N . VAL A 1 228 ? -15.677 16.530 22.471 1.00 70.75 228 VAL A N 1
ATOM 1812 C CA . VAL A 1 228 ? -16.226 17.808 22.002 1.00 70.75 228 VAL A CA 1
ATOM 1813 C C . VAL A 1 228 ? -17.221 17.599 20.865 1.00 70.75 228 VAL A C 1
ATOM 1815 O O . VAL A 1 228 ? -18.281 18.228 20.845 1.00 70.75 228 VAL A O 1
ATOM 1818 N N . PHE A 1 229 ? -16.890 16.735 19.903 1.00 72.69 229 PHE A N 1
ATOM 1819 C CA . PHE A 1 229 ? -17.695 16.558 18.700 1.00 72.69 229 PHE A CA 1
ATOM 1820 C C . PHE A 1 229 ? -17.549 15.155 18.113 1.00 72.69 229 PHE A C 1
ATOM 1822 O O . PHE A 1 229 ? -16.451 14.722 17.766 1.00 72.69 229 PHE A O 1
ATOM 1829 N N . ILE A 1 230 ? -18.686 14.484 17.922 1.00 80.38 230 ILE A N 1
ATOM 1830 C CA . ILE A 1 230 ? -18.759 13.219 17.192 1.00 80.38 230 ILE A CA 1
ATOM 1831 C C . ILE A 1 230 ? -19.505 13.470 15.885 1.00 80.38 230 ILE A C 1
ATOM 1833 O O . ILE A 1 230 ? -20.685 13.832 15.923 1.00 80.38 230 ILE A O 1
ATOM 1837 N N . PRO A 1 231 ? -18.839 13.304 14.733 1.00 83.06 231 PRO A N 1
ATOM 1838 C CA . PRO A 1 231 ? -19.483 13.459 13.442 1.00 83.06 231 PRO A CA 1
ATOM 1839 C C . PRO A 1 231 ? -20.540 12.372 13.252 1.00 83.06 231 PRO A C 1
ATOM 1841 O O . PRO A 1 231 ? -20.287 11.199 13.512 1.00 83.06 231 PRO A O 1
ATOM 1844 N N . THR A 1 232 ? -21.718 12.772 12.779 1.00 81.06 232 THR A N 1
ATOM 1845 C CA . THR A 1 232 ? -22.879 11.885 12.604 1.00 81.06 232 THR A CA 1
ATOM 1846 C C . THR A 1 232 ? -23.107 11.454 11.157 1.00 81.06 232 THR A C 1
ATOM 1848 O O . THR A 1 232 ? -23.793 10.465 10.920 1.00 81.06 232 THR A O 1
ATOM 1851 N N . ASP A 1 233 ? -22.535 12.174 10.193 1.00 88.06 233 ASP A N 1
ATOM 1852 C CA . ASP A 1 233 ? -22.607 11.868 8.764 1.00 88.06 233 ASP A CA 1
ATOM 1853 C C . ASP A 1 233 ? -21.241 11.371 8.286 1.00 88.06 233 ASP A C 1
ATOM 1855 O O . ASP A 1 233 ? -20.547 12.055 7.551 1.00 88.06 233 ASP A O 1
ATOM 1859 N N . VAL A 1 234 ? -20.795 10.223 8.800 1.00 92.75 234 VAL A N 1
ATOM 1860 C CA . VAL A 1 234 ? -19.569 9.544 8.353 1.00 92.75 234 VAL A CA 1
ATOM 1861 C C . VAL A 1 234 ? -19.786 8.040 8.341 1.00 92.75 234 VAL A C 1
ATOM 1863 O O . VAL A 1 234 ? -20.565 7.502 9.127 1.00 92.75 234 VAL A O 1
ATOM 1866 N N . ALA A 1 235 ? -19.072 7.342 7.464 1.00 93.38 235 ALA A N 1
ATOM 1867 C CA . ALA A 1 235 ? -19.138 5.887 7.387 1.00 93.38 235 ALA A CA 1
ATOM 1868 C C . ALA A 1 235 ? -18.372 5.193 8.526 1.00 93.38 235 ALA A C 1
ATOM 1870 O O . ALA A 1 235 ? -18.679 4.055 8.877 1.00 93.38 235 ALA A O 1
ATOM 1871 N N . GLY A 1 236 ? -17.394 5.880 9.120 1.00 93.75 236 GLY A N 1
ATOM 1872 C CA . GLY A 1 236 ? -16.691 5.409 10.303 1.00 93.75 236 GLY A CA 1
ATOM 1873 C C . GLY A 1 236 ? -15.667 6.408 10.830 1.00 93.75 236 GLY A C 1
ATOM 1874 O O . GLY A 1 236 ? -15.295 7.374 10.157 1.00 93.75 236 GLY A O 1
ATOM 1875 N N . ILE A 1 237 ? -15.206 6.164 12.053 1.00 93.44 237 ILE A N 1
ATOM 1876 C CA . ILE A 1 237 ? -14.276 7.033 12.778 1.00 93.44 237 ILE A CA 1
ATOM 1877 C C . ILE A 1 237 ? -12.972 6.275 13.038 1.00 93.44 237 ILE A C 1
ATOM 1879 O O . ILE A 1 237 ? -12.989 5.134 13.490 1.00 93.44 237 ILE A O 1
ATOM 1883 N N . LEU A 1 238 ? -11.833 6.910 12.778 1.00 93.50 238 LEU A N 1
ATOM 1884 C CA . LEU A 1 238 ? -10.524 6.432 13.208 1.00 93.50 238 LEU A CA 1
ATOM 1885 C C . LEU A 1 238 ? -9.982 7.377 14.279 1.00 93.50 238 LEU A C 1
ATOM 1887 O O . LEU A 1 238 ? -9.688 8.540 14.006 1.00 93.50 238 LEU A O 1
ATOM 1891 N N . VAL A 1 239 ? -9.850 6.867 15.498 1.00 90.69 239 VAL A N 1
ATOM 1892 C CA . VAL A 1 239 ? -9.295 7.611 16.629 1.00 90.69 239 VAL A CA 1
ATOM 1893 C C . VAL A 1 239 ? -7.817 7.287 16.750 1.00 90.69 239 VAL A C 1
ATOM 1895 O O . VAL A 1 239 ? -7.451 6.116 16.826 1.00 90.69 239 VAL A O 1
ATOM 1898 N N . LYS A 1 240 ? -6.958 8.303 16.793 1.00 89.12 240 LYS A N 1
ATOM 1899 C CA . LYS A 1 240 ? -5.553 8.123 17.166 1.00 89.12 240 LYS A CA 1
ATOM 1900 C C . LYS A 1 240 ? -5.460 8.198 18.684 1.00 89.12 240 LYS A C 1
ATOM 1902 O O . LYS A 1 240 ? -5.751 9.256 19.220 1.00 89.12 240 LYS A O 1
ATOM 1907 N N . ALA A 1 241 ? -5.124 7.095 19.354 1.00 84.19 241 ALA A N 1
ATOM 1908 C CA . ALA A 1 241 ? -4.980 7.056 20.807 1.00 84.19 241 ALA A CA 1
ATOM 1909 C C . ALA A 1 241 ? -3.627 7.621 21.267 1.00 84.19 241 ALA A C 1
ATOM 1911 O O . ALA A 1 241 ? -2.620 7.507 20.563 1.00 84.19 241 ALA A O 1
ATOM 1912 N N . ASP A 1 242 ? -3.621 8.175 22.477 1.00 76.62 242 ASP A N 1
ATOM 1913 C CA . ASP A 1 242 ? -2.442 8.637 23.209 1.00 76.62 242 ASP A CA 1
ATOM 1914 C C . ASP A 1 242 ? -2.478 8.081 24.646 1.00 76.62 242 ASP A C 1
ATOM 1916 O O . ASP A 1 242 ? -3.511 7.624 25.136 1.00 76.62 242 ASP A O 1
ATOM 1920 N N . SER A 1 243 ? -1.316 8.057 25.288 1.00 68.31 243 SER A N 1
ATOM 1921 C CA . SER A 1 243 ? -1.000 7.336 26.525 1.00 68.31 243 SER A CA 1
ATOM 1922 C C . SER A 1 243 ? -1.310 8.100 27.821 1.00 68.31 243 SER A C 1
ATOM 1924 O O . SER A 1 243 ? -1.179 7.537 28.911 1.00 68.31 243 SER A O 1
ATOM 1926 N N . GLY A 1 244 ? -1.726 9.366 27.738 1.00 74.06 244 GLY A N 1
ATOM 1927 C CA . GLY A 1 244 ? -2.010 10.187 28.914 1.00 74.06 244 GLY A CA 1
ATOM 1928 C C . GLY A 1 244 ? -3.328 9.820 29.616 1.00 74.06 244 GLY A C 1
ATOM 1929 O O . GLY A 1 244 ? -4.327 9.459 28.997 1.00 74.06 244 GLY A O 1
ATOM 1930 N N . GLU A 1 245 ? -3.344 9.868 30.954 1.00 71.31 245 GLU A N 1
ATOM 1931 C CA . GLU A 1 245 ? -4.497 9.420 31.754 1.00 71.31 245 GLU A CA 1
ATOM 1932 C C . GLU A 1 245 ? -5.765 10.256 31.518 1.00 71.31 245 GLU A C 1
ATOM 1934 O O . GLU A 1 245 ? -6.878 9.725 31.544 1.00 71.31 245 GLU A O 1
ATOM 1939 N N . GLN A 1 246 ? -5.612 11.561 31.292 1.00 71.94 246 GLN A N 1
ATOM 1940 C CA . GLN A 1 246 ? -6.743 12.448 31.035 1.00 71.94 246 GLN A CA 1
ATOM 1941 C C . GLN A 1 246 ? -7.344 12.166 29.653 1.00 71.94 246 GLN A C 1
ATOM 1943 O O . GLN A 1 246 ? -8.564 12.083 29.511 1.00 71.94 246 GLN A O 1
ATOM 1948 N N . GLU A 1 247 ? -6.484 11.934 28.666 1.00 72.69 247 GLU A N 1
ATOM 1949 C CA . GLU A 1 247 ? -6.828 11.550 27.304 1.00 72.69 247 GLU A CA 1
ATOM 1950 C C . GLU A 1 247 ? -7.584 10.216 27.289 1.00 72.69 247 GLU A C 1
ATOM 1952 O O . GLU A 1 247 ? -8.597 10.101 26.602 1.00 72.69 247 GLU A O 1
ATOM 1957 N N . ARG A 1 248 ? -7.189 9.241 28.120 1.00 74.44 248 ARG A N 1
ATOM 1958 C CA . ARG A 1 248 ? -7.908 7.960 28.265 1.00 74.44 248 ARG A CA 1
ATOM 1959 C C . ARG A 1 248 ? -9.370 8.136 28.682 1.00 74.44 248 ARG A C 1
ATOM 1961 O O . ARG A 1 248 ? -10.267 7.574 28.051 1.00 74.44 248 ARG A O 1
ATOM 1968 N N . LYS A 1 249 ? -9.645 8.974 29.691 1.00 76.31 249 LYS A N 1
ATOM 1969 C CA . LYS A 1 249 ? -11.024 9.259 30.146 1.00 76.31 249 LYS A CA 1
ATOM 1970 C C . LYS A 1 249 ? -11.853 9.942 29.054 1.00 76.31 249 LYS A C 1
ATOM 1972 O O . LYS A 1 249 ? -13.021 9.593 28.860 1.00 76.31 249 LYS A O 1
ATOM 1977 N N . THR A 1 250 ? -11.247 10.885 28.334 1.00 76.12 250 THR A N 1
ATOM 1978 C CA . THR A 1 250 ? -11.859 11.573 27.189 1.00 76.12 250 THR A CA 1
ATOM 1979 C C . THR A 1 250 ? -12.212 10.595 26.068 1.00 76.12 250 THR A C 1
ATOM 1981 O O . THR A 1 250 ? -13.357 10.573 25.609 1.00 76.12 250 THR A O 1
ATOM 1984 N N . ILE A 1 251 ? -11.267 9.727 25.689 1.00 78.88 251 ILE A N 1
ATOM 1985 C CA . ILE A 1 251 ? -11.470 8.678 24.687 1.00 78.88 251 ILE A CA 1
ATOM 1986 C C . ILE A 1 251 ? -12.645 7.790 25.092 1.00 78.88 251 ILE A C 1
ATOM 1988 O O . ILE A 1 251 ? -13.586 7.627 24.321 1.00 78.88 251 ILE A O 1
ATOM 1992 N N . PHE A 1 252 ? -12.642 7.254 26.314 1.00 80.06 252 PHE A N 1
ATOM 1993 C CA . PHE A 1 252 ? -13.680 6.324 26.758 1.00 80.06 252 PHE A CA 1
ATOM 1994 C C . PHE A 1 252 ? -15.086 6.939 26.675 1.00 80.06 252 PHE A C 1
ATOM 1996 O O . PHE A 1 252 ? -16.015 6.318 26.153 1.00 80.06 252 PHE A O 1
ATOM 2003 N N . ARG A 1 253 ? -15.238 8.198 27.108 1.00 80.50 253 ARG A N 1
ATOM 2004 C CA . ARG A 1 253 ? -16.510 8.929 27.030 1.00 80.50 253 ARG A CA 1
ATOM 2005 C C . ARG A 1 253 ? -16.979 9.138 25.587 1.00 80.50 253 ARG A C 1
ATOM 2007 O O . ARG A 1 253 ? -18.154 8.914 25.292 1.00 80.50 253 ARG A O 1
ATOM 2014 N N . GLY A 1 254 ? -16.082 9.554 24.695 1.00 83.56 254 GLY A N 1
ATOM 2015 C CA . G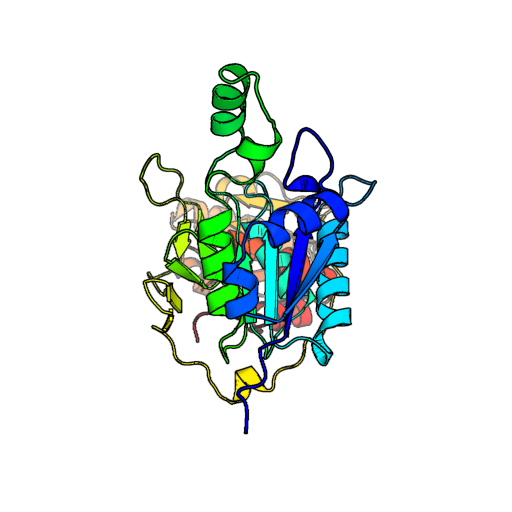LY A 1 254 ? -16.405 9.767 23.283 1.00 83.56 254 GLY A CA 1
ATOM 2016 C C . GLY A 1 254 ? -16.729 8.462 22.543 1.00 83.56 254 GLY A C 1
ATOM 2017 O O . GLY A 1 254 ? -17.676 8.394 21.756 1.00 83.56 254 GLY A O 1
ATOM 2018 N N . LEU A 1 255 ? -16.028 7.369 22.856 1.00 85.38 255 LEU A N 1
ATOM 2019 C CA . LEU A 1 255 ? -16.307 6.055 22.273 1.00 85.38 255 LEU A CA 1
ATOM 2020 C C . LEU A 1 255 ? -17.678 5.510 22.692 1.00 85.38 255 LEU A C 1
ATOM 2022 O O . LEU A 1 255 ? -18.384 4.947 21.856 1.00 85.38 255 LEU A O 1
ATOM 2026 N N . GLN A 1 256 ? -18.111 5.726 23.940 1.00 84.19 256 GLN A N 1
ATOM 2027 C CA . GLN A 1 256 ? -19.463 5.345 24.375 1.00 84.19 256 GLN A CA 1
ATOM 2028 C C . GLN A 1 256 ? -20.553 6.008 23.522 1.00 84.19 256 GLN A C 1
ATOM 2030 O O . GLN A 1 256 ? -21.539 5.363 23.159 1.00 84.19 256 GLN A O 1
ATOM 2035 N N . GLN A 1 257 ? -20.371 7.278 23.164 1.00 83.62 257 GLN A N 1
ATOM 2036 C CA . GLN A 1 257 ? -21.299 7.985 22.286 1.00 83.62 257 GLN A CA 1
ATOM 2037 C C . GLN A 1 257 ? -21.249 7.445 20.843 1.00 83.62 257 GLN A C 1
ATOM 2039 O O . GLN A 1 257 ? -22.304 7.275 20.232 1.00 83.62 257 GLN A O 1
ATOM 2044 N N . CYS A 1 258 ? -20.070 7.081 20.321 1.00 86.50 258 CYS A N 1
ATOM 2045 C CA . CYS A 1 258 ? -19.951 6.412 19.014 1.00 86.50 258 CYS A CA 1
ATOM 2046 C C . CYS A 1 258 ? -20.741 5.090 18.979 1.00 86.50 258 CYS A C 1
ATOM 2048 O O . CYS A 1 258 ? -21.482 4.828 18.030 1.00 86.50 258 CYS A O 1
ATOM 2050 N N . VAL A 1 259 ? -20.649 4.285 20.047 1.00 85.81 259 VAL A N 1
ATOM 2051 C CA . VAL A 1 259 ? -21.410 3.030 20.190 1.00 85.81 259 VAL A CA 1
ATOM 2052 C C . VAL A 1 259 ? -22.917 3.290 20.207 1.00 85.81 259 VAL A C 1
ATOM 2054 O O . VAL A 1 259 ? -23.666 2.573 19.542 1.00 85.81 259 VAL A O 1
ATOM 2057 N N . GLN A 1 260 ? -23.380 4.320 20.927 1.00 85.12 260 GLN A N 1
ATOM 2058 C CA . GLN A 1 260 ? -24.800 4.700 20.952 1.00 85.12 260 GLN A CA 1
ATOM 2059 C C . GLN A 1 260 ? -25.317 5.077 19.558 1.00 85.12 260 GLN A C 1
ATOM 2061 O O . GLN A 1 260 ? -26.436 4.712 19.198 1.00 85.12 260 GLN A O 1
ATOM 2066 N N . GLN A 1 261 ? -24.490 5.758 18.765 1.00 86.25 261 GLN A N 1
ATOM 2067 C CA . GLN A 1 261 ? -24.809 6.151 17.391 1.00 86.25 261 GLN A CA 1
ATOM 2068 C C . GLN A 1 261 ? -24.607 5.021 16.370 1.00 86.25 261 GLN A C 1
ATOM 2070 O O . GLN A 1 261 ? -24.998 5.174 15.216 1.00 86.25 261 GLN A O 1
ATOM 2075 N N . ARG A 1 262 ? -24.051 3.871 16.787 1.00 87.88 262 ARG A N 1
ATOM 2076 C CA . ARG A 1 262 ? -23.738 2.713 15.930 1.00 87.88 262 ARG A CA 1
ATOM 2077 C C . ARG A 1 262 ? -22.819 3.058 14.756 1.00 87.88 262 ARG A C 1
ATOM 2079 O O . ARG A 1 262 ? -22.928 2.465 13.684 1.00 87.88 262 ARG A O 1
ATOM 2086 N N . ILE A 1 263 ? -21.906 3.999 14.971 1.00 88.62 263 ILE A N 1
ATOM 2087 C CA . ILE A 1 263 ? -20.870 4.338 13.998 1.00 88.62 263 ILE A CA 1
ATOM 2088 C C . ILE A 1 263 ? -19.699 3.376 14.232 1.00 88.62 263 ILE A C 1
ATOM 2090 O O . ILE A 1 263 ? -19.229 3.282 15.369 1.00 88.62 263 ILE A O 1
ATOM 2094 N N . PRO A 1 264 ? -19.238 2.624 13.214 1.00 92.19 264 PRO A N 1
ATOM 2095 C CA . PRO A 1 264 ? -18.017 1.842 13.332 1.00 92.19 264 PRO A CA 1
ATOM 2096 C C . PRO A 1 264 ? -16.844 2.758 13.682 1.00 92.19 264 PRO A C 1
ATOM 2098 O O . PRO A 1 264 ? -16.612 3.763 13.007 1.00 92.19 264 PRO A O 1
ATOM 2101 N N . THR A 1 265 ? -16.093 2.398 14.716 1.00 91.81 265 THR A N 1
ATOM 2102 C CA . THR A 1 265 ? -14.972 3.195 15.204 1.00 91.81 265 THR A CA 1
ATOM 2103 C C . THR A 1 265 ? -13.765 2.305 15.457 1.00 91.81 265 THR A C 1
ATOM 2105 O O . THR A 1 265 ? -13.815 1.374 16.258 1.00 91.81 265 THR A O 1
ATOM 2108 N N . SER A 1 266 ? -12.652 2.614 14.802 1.00 91.88 266 SER A N 1
ATOM 2109 C CA . SER A 1 266 ? -11.363 1.982 15.066 1.00 91.88 266 SER A CA 1
ATOM 2110 C C . SER A 1 266 ? -10.510 2.887 15.951 1.00 91.88 266 SER A C 1
ATOM 2112 O O . SER A 1 266 ? -10.470 4.100 15.750 1.00 91.88 266 SER A O 1
ATOM 2114 N N . VAL A 1 267 ? -9.798 2.306 16.913 1.00 90.31 267 VAL A N 1
ATOM 2115 C CA . VAL A 1 267 ? -8.898 3.030 17.821 1.00 90.31 267 VAL A CA 1
ATOM 2116 C C . VAL A 1 267 ? -7.470 2.587 17.542 1.00 90.31 267 VAL A C 1
ATOM 2118 O O . VAL A 1 267 ? -7.091 1.464 17.864 1.00 90.31 267 VAL A O 1
ATOM 2121 N N . PHE A 1 268 ? -6.680 3.456 16.919 1.00 90.69 268 PHE A N 1
ATOM 2122 C CA . PHE A 1 268 ? -5.266 3.218 16.664 1.00 90.69 268 PHE A CA 1
ATOM 2123 C C . PHE A 1 268 ? -4.473 3.373 17.956 1.00 90.69 268 PHE A C 1
ATOM 2125 O O . PHE A 1 268 ? -4.311 4.482 18.460 1.00 90.69 268 PHE A O 1
ATOM 2132 N N . LEU A 1 269 ? -3.977 2.254 18.472 1.00 84.62 269 LEU A N 1
ATOM 2133 C CA . LEU A 1 269 ? -3.353 2.176 19.784 1.00 84.62 269 LEU A CA 1
ATOM 2134 C C . LEU A 1 269 ? -1.926 2.715 19.802 1.00 84.62 269 LEU A C 1
ATOM 2136 O O . LEU A 1 269 ? -1.511 3.146 20.860 1.00 84.62 269 LEU A O 1
ATOM 2140 N N . GLY A 1 270 ? -1.194 2.746 18.680 1.00 79.44 270 GLY A N 1
ATOM 2141 C CA . GLY A 1 270 ? 0.126 3.391 18.568 1.00 79.44 270 GLY A CA 1
ATOM 2142 C C . GLY A 1 270 ? 1.018 3.262 19.816 1.00 79.44 270 GLY A C 1
ATOM 2143 O O . GLY A 1 270 ? 1.468 2.170 20.152 1.00 79.44 270 GLY A O 1
ATOM 2144 N N . ASN A 1 271 ? 1.232 4.390 20.505 1.00 70.00 271 ASN A N 1
ATOM 2145 C CA . ASN A 1 271 ? 2.051 4.516 21.724 1.00 70.00 271 ASN A CA 1
ATOM 2146 C C . ASN A 1 271 ? 1.279 4.278 23.040 1.00 70.00 271 ASN A C 1
ATOM 2148 O O . ASN A 1 271 ? 1.818 4.492 24.121 1.00 70.00 271 ASN A O 1
ATOM 2152 N N . ALA A 1 272 ? 0.019 3.865 22.960 1.00 76.38 272 ALA A N 1
ATOM 2153 C CA . ALA A 1 272 ? -0.926 3.706 24.059 1.00 76.38 272 ALA A CA 1
ATOM 2154 C C . ALA A 1 272 ? -1.481 2.263 24.132 1.00 76.38 272 ALA A C 1
ATOM 2156 O O . ALA A 1 272 ? -2.698 2.065 24.070 1.00 76.38 272 ALA A O 1
ATOM 2157 N N . PRO A 1 273 ? -0.621 1.231 24.256 1.00 78.00 273 PRO A N 1
ATOM 2158 C CA . PRO A 1 273 ? -1.065 -0.164 24.305 1.00 78.00 273 PRO A CA 1
ATOM 2159 C C . PRO A 1 273 ? -2.011 -0.439 25.484 1.00 78.00 273 PRO A C 1
ATOM 2161 O O . PRO A 1 273 ? -2.940 -1.230 25.345 1.00 78.00 273 PRO A O 1
ATOM 2164 N N . ASP A 1 274 ? -1.837 0.273 26.601 1.00 79.44 274 ASP A N 1
ATOM 2165 C CA . ASP A 1 274 ? -2.649 0.131 27.817 1.00 79.44 274 ASP A CA 1
ATOM 2166 C C . ASP A 1 274 ? -4.141 0.433 27.588 1.00 79.44 274 ASP A C 1
ATOM 2168 O O . ASP A 1 274 ? -5.000 -0.112 28.277 1.00 79.44 274 ASP A O 1
ATOM 2172 N N . VAL A 1 275 ? -4.473 1.261 26.586 1.00 78.69 275 VAL A N 1
ATOM 2173 C CA . VAL A 1 275 ? -5.867 1.591 26.236 1.00 78.69 275 VAL A CA 1
ATOM 2174 C C . VAL A 1 275 ? -6.634 0.343 25.797 1.00 78.69 275 VAL A C 1
ATOM 2176 O O . VAL A 1 275 ? -7.846 0.266 25.974 1.00 78.69 275 VAL A O 1
ATOM 2179 N N . GLN A 1 276 ? -5.951 -0.673 25.261 1.00 81.38 276 GLN A N 1
ATOM 2180 C CA . GLN A 1 276 ? -6.590 -1.883 24.751 1.00 81.38 276 GLN A CA 1
ATOM 2181 C C . GLN A 1 276 ? -7.432 -2.618 25.802 1.00 81.38 276 GLN A C 1
ATOM 2183 O O . GLN A 1 276 ? -8.492 -3.150 25.464 1.00 81.38 276 GLN A O 1
ATOM 2188 N N . ASP A 1 277 ? -6.974 -2.665 27.054 1.00 78.00 277 ASP A N 1
ATOM 2189 C CA . ASP A 1 277 ? -7.694 -3.357 28.124 1.00 78.00 277 ASP A CA 1
ATOM 2190 C C . ASP A 1 277 ? -8.981 -2.624 28.510 1.00 78.00 277 ASP A C 1
ATOM 2192 O O . ASP A 1 277 ? -10.013 -3.266 28.701 1.00 78.00 277 ASP A O 1
ATOM 2196 N N . GLU A 1 278 ? -8.956 -1.291 28.511 1.00 75.19 278 GLU A N 1
ATOM 2197 C CA . GLU A 1 278 ? -10.125 -0.445 28.784 1.00 75.19 278 GLU A CA 1
ATOM 2198 C C . GLU A 1 278 ? -11.186 -0.569 27.678 1.00 75.19 278 GLU A C 1
ATOM 2200 O O . GLU A 1 278 ? -12.390 -0.570 27.941 1.00 75.19 278 GLU A O 1
ATOM 2205 N N . LEU A 1 279 ? -10.760 -0.753 26.422 1.00 77.69 279 LEU A N 1
ATOM 2206 C CA . LEU A 1 279 ? -11.684 -0.922 25.297 1.00 77.69 279 LEU A CA 1
ATOM 2207 C C . LEU A 1 279 ? -12.523 -2.202 25.399 1.00 77.69 279 LEU A C 1
ATOM 2209 O O . LEU A 1 279 ? -13.628 -2.232 24.854 1.00 77.69 279 LEU A O 1
ATOM 2213 N N . LYS A 1 280 ? -12.054 -3.243 26.106 1.00 73.38 280 LYS A N 1
ATOM 2214 C CA . LYS A 1 280 ? -12.802 -4.505 26.277 1.00 73.38 280 LYS A CA 1
ATOM 2215 C C . LYS A 1 280 ? -14.166 -4.280 26.928 1.00 73.38 280 LYS A C 1
ATOM 2217 O O . LYS A 1 280 ? -15.117 -4.978 26.585 1.00 73.38 280 LYS A O 1
ATOM 2222 N N . GLU A 1 281 ? -14.278 -3.293 27.816 1.00 65.50 281 GLU A N 1
ATOM 2223 C CA . GLU A 1 281 ? -15.515 -2.986 28.545 1.00 65.50 281 GLU A CA 1
ATOM 2224 C C . GLU A 1 281 ? -16.593 -2.335 27.664 1.00 65.50 281 GLU A C 1
ATOM 2226 O O . GLU A 1 281 ? -17.786 -2.459 27.940 1.00 65.50 281 GLU A O 1
ATOM 2231 N N . ILE A 1 282 ? -16.188 -1.671 26.578 1.00 69.19 282 ILE A N 1
ATOM 2232 C CA . ILE A 1 282 ? -17.079 -0.961 25.643 1.00 69.19 282 ILE A CA 1
ATOM 2233 C C . ILE A 1 282 ? -17.169 -1.634 24.269 1.00 69.19 282 ILE A C 1
ATOM 2235 O O . ILE A 1 282 ? -17.888 -1.158 23.384 1.00 69.19 282 ILE A O 1
ATOM 2239 N N . HIS A 1 283 ? -16.474 -2.759 24.084 1.00 65.00 283 HIS A N 1
ATOM 2240 C CA . HIS A 1 283 ? -16.406 -3.499 22.830 1.00 65.00 283 HIS A CA 1
ATOM 2241 C C . HIS A 1 283 ? -17.727 -4.238 22.541 1.00 65.00 283 HIS A C 1
ATOM 2243 O O . HIS A 1 283 ? -17.840 -5.457 22.655 1.00 65.00 283 HIS A O 1
ATOM 2249 N N . ASN A 1 284 ? -18.746 -3.505 22.087 1.00 66.62 284 ASN A N 1
ATOM 2250 C CA . ASN A 1 284 ? -20.008 -4.071 21.593 1.00 66.62 284 ASN A CA 1
ATOM 2251 C C . ASN A 1 284 ? -19.956 -4.394 20.081 1.00 66.62 284 ASN A C 1
ATOM 2253 O O . ASN A 1 284 ? -20.957 -4.300 19.373 1.00 66.62 284 ASN A O 1
ATOM 2257 N N . GLY A 1 285 ? -18.760 -4.681 19.555 1.00 72.06 285 GLY A N 1
ATOM 2258 C CA . GLY A 1 285 ? -18.500 -4.919 18.131 1.00 72.06 285 GLY A CA 1
ATOM 2259 C C . GLY A 1 285 ? -18.305 -3.658 17.282 1.00 72.06 285 GLY A C 1
ATOM 2260 O O . GLY A 1 285 ? -17.797 -3.775 16.178 1.00 72.06 285 GLY A O 1
ATOM 2261 N N . TYR A 1 286 ? -18.656 -2.470 17.786 1.00 81.06 286 TYR A N 1
ATOM 2262 C CA . TYR A 1 286 ? -18.494 -1.193 17.069 1.00 81.06 286 TYR A CA 1
ATOM 2263 C C . TYR A 1 286 ? -17.160 -0.492 17.331 1.00 81.06 286 TYR A C 1
ATOM 2265 O O . TYR A 1 286 ? -16.767 0.349 16.531 1.00 81.06 286 TYR A O 1
ATOM 2273 N N . ILE A 1 287 ? -16.481 -0.817 18.434 1.00 87.44 287 ILE A N 1
ATOM 2274 C CA . ILE A 1 287 ? -15.164 -0.269 18.772 1.00 87.44 287 ILE A CA 1
ATOM 2275 C C . ILE A 1 287 ? -14.122 -1.343 18.517 1.00 87.44 287 ILE A C 1
ATOM 2277 O O . ILE A 1 287 ? -14.213 -2.407 19.120 1.00 87.44 287 ILE A O 1
ATOM 2281 N N . ILE A 1 288 ? -13.150 -1.070 17.650 1.00 88.44 288 ILE A N 1
ATOM 2282 C CA . ILE A 1 288 ? -12.157 -2.062 17.231 1.00 88.44 288 ILE A CA 1
ATOM 2283 C C . ILE A 1 288 ? -10.752 -1.522 17.536 1.00 88.44 288 ILE A C 1
ATOM 2285 O O . ILE A 1 288 ? -10.342 -0.525 16.939 1.00 88.44 288 ILE A O 1
ATOM 2289 N N . PRO A 1 289 ? -10.000 -2.128 18.474 1.00 88.12 289 PRO A N 1
ATOM 2290 C CA . PRO A 1 289 ? -8.614 -1.748 18.713 1.00 88.12 289 PRO A CA 1
ATOM 2291 C C . PRO A 1 289 ? -7.732 -2.143 17.527 1.00 88.12 289 PRO A C 1
ATOM 2293 O O . PRO A 1 289 ? -7.805 -3.268 17.030 1.00 88.12 289 PRO A O 1
ATOM 2296 N N . LEU A 1 290 ? -6.856 -1.229 17.117 1.00 88.56 290 LEU A N 1
ATOM 2297 C CA . LEU A 1 290 ? -5.935 -1.412 16.005 1.00 88.56 290 LEU A CA 1
ATOM 2298 C C . LEU A 1 290 ? -4.500 -1.131 16.456 1.00 88.56 290 LEU A C 1
ATOM 2300 O O . LEU A 1 290 ? -4.152 -0.007 16.809 1.00 88.56 290 LEU A O 1
ATOM 2304 N N . SER A 1 291 ? -3.657 -2.156 16.432 1.00 86.06 291 SER A N 1
ATOM 2305 C CA . SER A 1 291 ? -2.241 -2.095 16.813 1.00 86.06 291 SER A CA 1
ATOM 2306 C C . SER A 1 291 ? -1.382 -2.854 15.799 1.00 86.06 291 SER A C 1
ATOM 2308 O O . SER A 1 291 ? -1.911 -3.469 14.878 1.00 86.06 291 SER A O 1
ATOM 2310 N N . GLY A 1 292 ? -0.053 -2.790 15.931 1.00 84.94 292 GLY A N 1
ATOM 2311 C CA . GLY A 1 292 ? 0.865 -3.595 15.111 1.00 84.94 292 GLY A CA 1
ATOM 2312 C C . GLY A 1 292 ? 1.058 -3.119 13.667 1.00 84.94 292 GLY A C 1
ATOM 2313 O O . GLY A 1 292 ? 1.605 -3.861 12.855 1.00 84.94 292 GLY A O 1
ATOM 2314 N N . MET A 1 293 ? 0.636 -1.896 13.343 1.00 89.62 293 MET A N 1
ATOM 2315 C CA . MET A 1 293 ? 0.863 -1.254 12.047 1.00 89.62 293 MET A CA 1
ATOM 2316 C C . MET A 1 293 ? 1.214 0.223 12.230 1.00 89.62 293 MET A C 1
ATOM 2318 O O . MET A 1 293 ? 0.962 0.803 13.286 1.00 89.62 293 MET A O 1
ATOM 2322 N N . ILE A 1 294 ? 1.771 0.841 11.191 1.00 91.31 294 ILE A N 1
ATOM 2323 C CA . ILE A 1 294 ? 1.991 2.291 11.158 1.00 91.31 294 ILE A CA 1
ATOM 2324 C C . ILE A 1 294 ? 0.680 3.043 10.888 1.00 91.31 294 ILE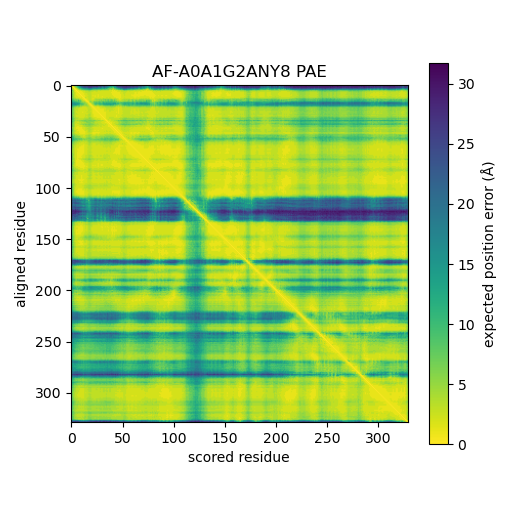 A C 1
ATOM 2326 O O . ILE A 1 294 ? -0.298 2.479 10.387 1.00 91.31 294 ILE A O 1
ATOM 2330 N N . TRP A 1 295 ? 0.668 4.336 11.203 1.00 91.12 295 TRP A N 1
ATOM 2331 C CA . TRP A 1 295 ? -0.520 5.186 11.119 1.00 91.12 295 TRP A CA 1
ATOM 2332 C C . TRP A 1 295 ? -1.099 5.281 9.699 1.00 91.12 295 TRP A C 1
ATOM 2334 O O . TRP A 1 295 ? -2.307 5.168 9.495 1.00 91.12 295 TRP A O 1
ATOM 2344 N N . GLU A 1 296 ? -0.242 5.423 8.692 1.00 92.06 296 GLU A N 1
ATOM 2345 C CA . GLU A 1 296 ? -0.631 5.512 7.284 1.00 92.06 296 GLU A CA 1
ATOM 2346 C C . GLU A 1 296 ? -1.310 4.229 6.791 1.00 92.06 296 GLU A C 1
ATOM 2348 O O . GLU A 1 296 ? -2.222 4.271 5.954 1.00 92.06 296 GLU A O 1
ATOM 2353 N N . THR A 1 297 ? -0.875 3.083 7.310 1.00 95.12 297 THR A N 1
ATOM 2354 C CA . THR A 1 297 ? -1.451 1.770 7.011 1.00 95.12 297 THR A CA 1
ATOM 2355 C C . THR A 1 297 ? -2.791 1.604 7.710 1.00 95.12 297 THR A C 1
ATOM 2357 O O . THR A 1 297 ? -3.740 1.151 7.075 1.00 95.12 297 THR A O 1
ATOM 2360 N N . ALA A 1 298 ? -2.914 2.077 8.954 1.00 95.00 298 ALA A N 1
ATOM 2361 C CA . ALA A 1 298 ? -4.170 2.086 9.703 1.00 95.00 298 ALA A CA 1
ATOM 2362 C C . ALA A 1 298 ? -5.267 2.893 9.007 1.00 95.00 298 ALA A C 1
ATOM 2364 O O . ALA A 1 298 ? -6.364 2.376 8.803 1.00 95.00 298 ALA A O 1
ATOM 2365 N N . ILE A 1 299 ? -4.960 4.120 8.571 1.00 95.62 299 ILE A N 1
ATOM 2366 C CA . ILE A 1 299 ? -5.900 4.937 7.789 1.00 95.62 299 ILE A CA 1
ATOM 2367 C C . ILE A 1 299 ? -6.333 4.181 6.536 1.00 95.62 299 ILE A C 1
ATOM 2369 O O . ILE A 1 299 ? -7.523 4.080 6.240 1.00 95.62 299 ILE A O 1
ATOM 2373 N N . SER A 1 300 ? -5.362 3.635 5.803 1.00 96.69 300 SER A N 1
ATOM 2374 C CA . SER A 1 300 ? -5.641 3.032 4.505 1.00 96.69 300 SER A CA 1
ATOM 2375 C C . SER A 1 300 ? -6.467 1.755 4.625 1.00 96.69 300 SER A C 1
ATOM 2377 O O . SER A 1 300 ? -7.419 1.555 3.871 1.00 96.69 300 SER A O 1
ATOM 2379 N N . LYS A 1 301 ? -6.154 0.929 5.625 1.00 97.38 301 LYS A N 1
ATOM 2380 C CA . LYS A 1 301 ? -6.905 -0.283 5.923 1.00 97.38 301 LYS A CA 1
ATOM 2381 C C . LYS A 1 301 ? -8.315 0.043 6.389 1.00 97.38 301 LYS A C 1
ATOM 2383 O O . LYS A 1 301 ? -9.255 -0.585 5.924 1.00 97.38 301 LYS A O 1
ATOM 2388 N N . TRP A 1 302 ? -8.475 1.049 7.248 1.00 97.25 302 TRP A N 1
ATOM 2389 C CA . TRP A 1 302 ? -9.785 1.471 7.739 1.00 97.25 302 TRP A CA 1
ATOM 2390 C C . TRP A 1 302 ? -10.725 1.882 6.604 1.00 97.25 302 TRP A C 1
ATOM 2392 O O . TRP A 1 302 ? -11.837 1.368 6.497 1.00 97.25 302 TRP A O 1
ATOM 2402 N N . MET A 1 303 ? -10.239 2.732 5.699 1.00 97.44 303 MET A N 1
ATOM 2403 C CA . MET A 1 303 ? -10.975 3.136 4.498 1.00 97.44 303 MET A CA 1
ATOM 2404 C C . MET A 1 303 ? -11.343 1.947 3.602 1.00 97.44 303 MET A C 1
ATOM 2406 O O . MET A 1 303 ? -12.453 1.881 3.072 1.00 97.44 303 MET A O 1
ATOM 2410 N N . TRP A 1 304 ? -10.424 0.993 3.426 1.00 98.00 304 TRP A N 1
ATOM 2411 C CA . TRP A 1 304 ? -10.680 -0.197 2.618 1.00 98.00 304 TRP A CA 1
ATOM 2412 C C . TRP A 1 304 ? -11.721 -1.120 3.257 1.00 98.00 304 TRP A C 1
ATOM 2414 O O . TRP A 1 304 ? -12.663 -1.524 2.577 1.00 98.00 304 TRP A O 1
ATOM 2424 N N . VAL A 1 305 ? -11.602 -1.406 4.557 1.00 97.69 305 VAL A N 1
ATOM 2425 C CA . VAL A 1 305 ? -12.523 -2.284 5.294 1.00 97.69 305 VAL A CA 1
ATOM 2426 C C . VAL A 1 305 ? -13.950 -1.735 5.280 1.00 97.69 305 VAL A C 1
ATOM 2428 O O . VAL A 1 305 ? -14.885 -2.487 5.008 1.00 97.69 305 VAL A O 1
ATOM 2431 N N . LEU A 1 306 ? -14.124 -0.430 5.513 1.00 97.00 306 LEU A N 1
ATOM 2432 C CA . LEU A 1 306 ? -15.435 0.224 5.436 1.00 97.00 306 LEU A CA 1
ATOM 2433 C C . LEU A 1 306 ? -16.026 0.203 4.018 1.00 97.00 306 LEU A C 1
ATOM 2435 O O . LEU A 1 306 ? -17.245 0.178 3.859 1.00 97.00 306 LEU A O 1
ATOM 2439 N N . GLY A 1 307 ? -15.172 0.155 2.992 1.00 97.31 307 GLY A N 1
ATOM 2440 C CA . GLY A 1 307 ? -15.588 -0.084 1.610 1.00 97.31 307 GLY A CA 1
ATOM 2441 C C . GLY A 1 307 ? -16.103 -1.507 1.360 1.00 97.31 307 GLY A C 1
ATOM 2442 O O . GLY A 1 307 ? -16.863 -1.709 0.418 1.00 97.31 307 GLY A O 1
ATOM 2443 N N . GLN A 1 308 ? -15.732 -2.486 2.198 1.00 97.31 308 GLN A N 1
ATOM 2444 C CA . GLN A 1 308 ? -16.123 -3.893 2.025 1.00 97.31 308 GLN A CA 1
ATOM 2445 C C . GLN A 1 308 ? -17.399 -4.269 2.771 1.00 97.31 308 GLN A C 1
ATOM 2447 O O . GLN A 1 308 ? -18.148 -5.137 2.323 1.00 97.31 308 GLN A O 1
ATOM 2452 N N . SER A 1 309 ? -17.623 -3.691 3.951 1.00 95.31 309 SER A N 1
ATOM 2453 C CA . SER A 1 309 ? -18.732 -4.090 4.811 1.00 95.31 309 SER A CA 1
ATOM 2454 C C . SER A 1 309 ? -19.185 -2.961 5.722 1.00 95.31 309 SER A C 1
ATOM 2456 O O . SER A 1 309 ? -18.396 -2.132 6.163 1.00 95.31 309 SER A O 1
ATOM 2458 N N . LYS A 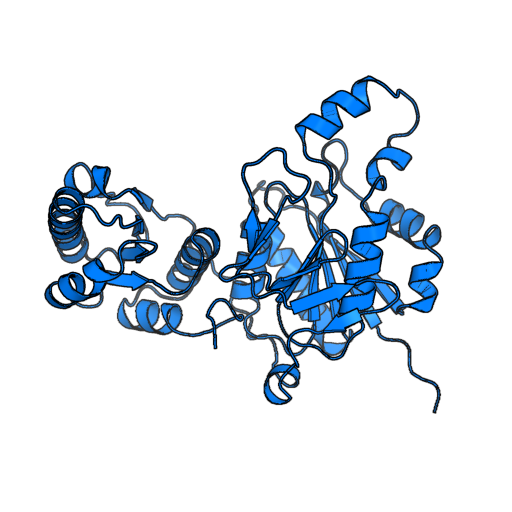1 310 ? -20.480 -2.987 6.046 1.00 91.25 310 LYS A N 1
ATOM 2459 C CA . LYS A 1 310 ? -21.099 -2.163 7.093 1.00 91.25 310 LYS A CA 1
ATOM 2460 C C . LYS A 1 310 ? -21.389 -2.960 8.368 1.00 91.25 310 LYS A C 1
ATOM 2462 O O . LYS A 1 310 ? -21.829 -2.374 9.352 1.00 91.25 310 LYS A O 1
ATOM 2467 N N . ASP A 1 311 ? -21.193 -4.281 8.349 1.00 91.38 311 ASP A N 1
ATOM 2468 C CA . ASP A 1 311 ? -21.364 -5.133 9.527 1.00 91.38 311 ASP A CA 1
ATOM 2469 C C . ASP A 1 311 ? -20.128 -5.012 10.433 1.00 91.38 311 ASP A C 1
ATOM 2471 O O . ASP A 1 311 ? -19.039 -5.409 10.010 1.00 91.38 311 ASP A O 1
ATOM 2475 N N . PRO A 1 312 ? -20.265 -4.518 11.678 1.00 88.31 312 PRO A N 1
ATOM 2476 C CA . PRO A 1 312 ? -19.131 -4.325 12.576 1.00 88.31 312 PRO A CA 1
ATOM 2477 C C . PRO A 1 312 ? -18.320 -5.601 12.842 1.00 88.31 312 PRO A C 1
ATOM 2479 O O . PRO A 1 312 ? -17.107 -5.531 13.028 1.00 88.31 312 PRO A O 1
ATOM 2482 N N . ARG A 1 313 ? -18.956 -6.782 12.812 1.00 88.94 313 ARG A N 1
ATOM 2483 C CA . ARG A 1 313 ? -18.248 -8.062 13.002 1.00 88.94 313 ARG A CA 1
ATOM 2484 C C . ARG A 1 313 ? -17.329 -8.379 11.830 1.00 88.94 313 ARG A C 1
ATOM 2486 O O . ARG A 1 313 ? -16.183 -8.767 12.041 1.00 88.94 313 ARG A O 1
ATOM 2493 N N . GLU A 1 314 ? -17.821 -8.193 10.610 1.00 93.25 314 GLU A N 1
ATOM 2494 C CA . GLU A 1 314 ? -17.018 -8.377 9.403 1.00 93.25 314 GLU A CA 1
ATOM 2495 C C . GLU A 1 314 ? -15.936 -7.299 9.279 1.00 93.25 314 GLU A C 1
ATOM 2497 O O . GLU A 1 314 ? -14.803 -7.620 8.930 1.00 93.25 314 GLU A O 1
ATOM 2502 N N . ILE A 1 315 ? -16.238 -6.047 9.645 1.00 94.00 315 ILE A N 1
ATOM 2503 C CA . ILE A 1 315 ? -15.243 -4.968 9.732 1.00 94.00 315 ILE A CA 1
ATOM 2504 C C . ILE A 1 315 ? -14.099 -5.384 10.668 1.00 94.00 315 ILE A C 1
ATOM 2506 O O . ILE A 1 315 ? -12.933 -5.306 10.286 1.00 94.00 315 ILE A O 1
ATOM 2510 N N . ALA A 1 316 ? -14.413 -5.878 11.869 1.00 91.06 316 ALA A N 1
ATOM 2511 C CA . ALA A 1 316 ? -13.405 -6.340 12.822 1.00 91.06 316 ALA A CA 1
ATOM 2512 C C . ALA A 1 316 ? -12.583 -7.516 12.269 1.00 91.06 316 ALA A C 1
ATOM 2514 O O . ALA A 1 316 ? -11.354 -7.504 12.344 1.00 91.06 316 ALA A O 1
ATOM 2515 N N . ARG A 1 317 ? -13.243 -8.498 11.639 1.00 92.56 317 ARG A N 1
ATOM 2516 C CA . ARG A 1 317 ? -12.572 -9.640 11.003 1.00 92.56 317 ARG A CA 1
ATOM 2517 C C . ARG A 1 317 ? -11.583 -9.190 9.924 1.00 92.56 317 ARG A C 1
ATOM 2519 O O . ARG A 1 317 ? -10.446 -9.648 9.920 1.00 92.56 317 ARG A O 1
ATOM 2526 N N . LEU A 1 318 ? -12.004 -8.294 9.031 1.00 95.19 318 LEU A N 1
ATOM 2527 C CA . LEU A 1 318 ? -11.168 -7.760 7.951 1.00 95.19 318 LEU A CA 1
ATOM 2528 C C . LEU A 1 318 ? -10.036 -6.866 8.471 1.00 95.19 318 LEU A C 1
ATOM 2530 O O . LEU A 1 318 ? -8.965 -6.822 7.869 1.00 95.19 318 LEU A O 1
ATOM 2534 N N . LEU A 1 319 ? -10.250 -6.159 9.584 1.00 92.69 319 LEU A N 1
ATOM 2535 C CA . LEU A 1 319 ? -9.193 -5.389 10.231 1.00 92.69 319 LEU A CA 1
ATOM 2536 C C . LEU A 1 319 ? -8.089 -6.292 10.775 1.00 92.69 319 LEU A C 1
ATOM 2538 O O . LEU A 1 319 ? -6.934 -5.936 10.599 1.00 92.69 319 LEU A O 1
ATOM 2542 N N . TRP A 1 320 ? -8.394 -7.447 11.370 1.00 89.31 320 TRP A N 1
ATOM 2543 C CA . TRP A 1 320 ? -7.361 -8.363 11.880 1.00 89.31 320 TRP A CA 1
ATOM 2544 C C . TRP A 1 320 ? -6.746 -9.285 10.824 1.00 89.31 320 TRP A C 1
ATOM 2546 O O . TRP A 1 320 ? -5.667 -9.827 11.050 1.00 89.31 320 TRP A O 1
ATOM 2556 N N . ASP A 1 321 ? -7.393 -9.449 9.673 1.00 92.62 321 ASP A N 1
ATOM 2557 C CA . ASP A 1 321 ? -6.867 -10.246 8.565 1.00 92.62 321 ASP A CA 1
ATOM 2558 C C . ASP A 1 321 ? -5.583 -9.630 7.991 1.00 92.62 321 ASP A C 1
ATOM 2560 O O . ASP A 1 321 ? -5.574 -8.444 7.668 1.00 92.62 321 ASP A O 1
ATOM 2564 N N . ASN A 1 322 ? -4.503 -10.405 7.853 1.00 92.75 322 ASN A N 1
ATOM 2565 C CA . ASN A 1 322 ? -3.265 -9.929 7.229 1.00 92.75 322 ASN A CA 1
ATOM 2566 C C . ASN A 1 322 ? -3.400 -10.002 5.706 1.00 92.75 322 ASN A C 1
ATOM 2568 O O . ASN A 1 322 ? -3.084 -11.011 5.066 1.00 92.75 322 ASN A O 1
ATOM 2572 N N . ARG A 1 323 ? -3.913 -8.922 5.126 1.00 94.69 323 ARG A N 1
ATOM 2573 C CA . ARG A 1 323 ? -4.384 -8.916 3.745 1.00 94.69 323 ARG A CA 1
ATOM 2574 C C . ARG A 1 323 ? -3.266 -8.754 2.722 1.00 94.69 323 ARG A C 1
ATOM 2576 O O . ARG A 1 323 ? -3.382 -9.272 1.615 1.00 94.69 323 ARG A O 1
ATOM 2583 N N . ALA A 1 324 ? -2.230 -7.991 3.047 1.00 94.81 324 ALA A N 1
ATOM 2584 C CA . ALA A 1 324 ? -1.177 -7.605 2.114 1.00 94.81 324 ALA A CA 1
ATOM 2585 C C . ALA A 1 324 ? 0.217 -7.522 2.768 1.00 94.81 324 ALA A C 1
ATOM 2587 O O . ALA A 1 324 ? 1.149 -6.996 2.159 1.00 94.81 324 ALA A O 1
ATOM 2588 N N . GLY A 1 325 ? 0.385 -8.044 3.989 1.00 90.62 325 GLY A N 1
ATOM 2589 C CA . GLY A 1 325 ? 1.656 -8.001 4.722 1.00 90.62 325 GLY A CA 1
ATOM 2590 C C . GLY A 1 325 ? 1.832 -6.742 5.576 1.00 90.62 325 GLY A C 1
ATOM 2591 O O . GLY A 1 325 ? 2.957 -6.332 5.862 1.00 90.62 325 GLY A O 1
ATOM 2592 N N . GLU A 1 326 ? 0.729 -6.099 5.959 1.00 92.62 326 GLU A N 1
ATOM 2593 C CA . GLU A 1 326 ? 0.707 -4.929 6.838 1.00 92.62 326 GLU A CA 1
ATOM 2594 C C . GLU A 1 326 ? 1.097 -5.247 8.284 1.00 92.62 326 GLU A C 1
ATOM 2596 O O . GLU A 1 326 ? 1.617 -4.375 8.982 1.00 92.62 326 GLU A O 1
ATOM 2601 N N . TYR A 1 327 ? 0.870 -6.486 8.725 1.00 88.06 327 TYR A N 1
ATOM 2602 C CA . TYR A 1 327 ? 1.247 -6.952 10.053 1.00 88.06 327 TYR A CA 1
ATOM 2603 C C . TYR A 1 327 ? 2.598 -7.658 10.030 1.00 88.06 327 TYR A C 1
ATOM 2605 O O . TYR A 1 327 ? 2.983 -8.295 9.048 1.00 88.06 327 TYR A O 1
ATOM 2613 N N . LYS A 1 328 ? 3.317 -7.569 11.150 1.00 70.06 328 LYS A N 1
ATOM 2614 C CA . LYS A 1 328 ? 4.469 -8.432 11.410 1.00 70.06 328 LYS A CA 1
ATOM 2615 C C . LYS A 1 328 ? 3.952 -9.860 11.637 1.00 70.06 328 LYS A C 1
ATOM 2617 O O . LYS A 1 328 ? 3.045 -10.033 12.449 1.00 70.06 328 LYS A O 1
ATOM 2622 N N . GLN A 1 329 ? 4.485 -10.824 10.884 1.00 53.38 329 GLN A N 1
ATOM 2623 C CA . GLN A 1 329 ? 4.258 -12.253 11.131 1.00 53.38 329 GLN A CA 1
ATOM 2624 C C . GLN A 1 329 ? 4.960 -12.697 12.414 1.00 53.38 329 GLN A C 1
ATOM 2626 O O . GLN A 1 329 ? 6.061 -12.156 12.692 1.00 53.38 329 GLN A O 1
#

Mean predicted aligned error: 7.03 Å

Solvent-accessible surface area (backbone atoms only — not comparable to full-atom values): 17991 Å² total; per-residue (Å²): 132,80,84,76,71,39,31,32,34,34,40,34,41,16,65,61,37,86,94,48,76,56,47,59,70,58,54,56,53,50,55,69,71,42,64,66,48,71,75,62,32,49,75,50,75,48,60,45,66,66,37,92,84,70,45,62,71,56,27,39,49,51,50,44,51,52,51,60,71,42,52,89,76,31,57,16,27,34,38,43,38,42,65,96,54,34,69,61,47,55,36,45,35,37,58,22,30,26,40,33,21,35,19,38,23,31,28,43,55,78,74,51,76,65,63,47,54,62,54,53,75,73,52,93,73,58,71,75,60,67,72,47,65,60,25,55,62,16,49,53,44,26,50,55,57,19,60,43,96,37,46,29,50,31,29,23,53,68,45,40,28,35,40,41,44,39,48,46,77,44,100,52,98,55,100,56,58,64,48,44,65,94,71,60,52,41,26,39,47,71,102,52,80,47,70,69,54,83,68,58,74,71,47,45,70,38,65,62,58,73,48,80,50,65,37,81,58,56,45,80,40,53,34,90,47,35,67,80,56,76,84,83,91,48,74,28,37,41,33,45,48,58,67,50,73,68,41,46,57,33,35,55,58,24,49,54,54,35,51,75,71,67,37,40,31,38,35,36,24,77,84,14,67,73,56,56,69,64,45,63,82,67,46,79,52,30,49,40,82,40,69,74,57,45,70,71,40,51,56,41,49,52,25,34,35,55,34,73,39,89,49,41,64,58,33,50,52,54,66,72,47,76,49,48,63,42,48,81,130

Sequence (329 aa):
MGLQQKKIAVLFLDSLIREKKLTKPMVDAWLRHLSETEILAELNAEVIESAASGNMYETWRNVVRAVTKHYKHCDGFVIVHPQEHLLRGMHMIAFMLGQVGKPVVYTTTPLERDEKSTLAQNTAKTLDHYFFLGLEIHFLNALQYASFSVAGYTFVFGDTIFPALRTFAIPSDLNQKFDTLDKNYCGVVNMGVQLLVQPSLEDLEALPEVRPDIESHISIIDTLNLDVFIPTDVAGILVKADSGEQERKTIFRGLQQCVQQRIPTSVFLGNAPDVQDELKEIHNGYIIPLSGMIWETAISKWMWVLGQSKDPREIARLLWDNRAGEYKQ

Secondary structure (DSSP, 8-state):
---PPPEEEEEEEGGGSSSS---HHHHHHHHHH-TTHHHH-EEEEEEEPPPTT--HHHHHHHHHHHHHHHTTT-SEEEEE--GGGHHHHHHHHHHHH---SSEEEEE--SS-HHHHHHHHHH--S-HHHHTTTTHHHHHHHHHHHHTSS--EEEEEETTEEEEGGGEEE--SSSS--EEEGGG---EEESSSEEESSPPPHHHHH------------EEEEEGGGTTT---SS-SEEEEE----HHHHHHHHHHHHHHHHHT--EEEE-TT-TTHHHHHTTT-SSSEEEE-SS-HHHHHHHHHHHHHH-S-HHHHHHHHHS-SSS-S--

Foldseek 3Di:
DPPDFFEEEEEEELCLDPVGGDDPVLVVVVVVVVVVLVVRHRYDYDYQYQDPVNDVLVSLVSVLVSCQVCVVPGQFYEYEDEPVCQLLSLLLNLLQFWAWLAEHEYEYAPDDDVSLVVVCVVDPDDPSVSSPVRVSQQRSLSSNVRRDRATFYWYTDRFFIARSQFKDADPDPDPDGIAGPPRPTQFTHDVHTDGPDDHDPVSNPDGTPGDSFFAPQEAEEELVCLQPDDDLPGQAYEYEDDADPVSLVSNLNSVLVCVVSLHQYEYECVHHPVSVVVVVVVPPLRYAYAYQADPSSVVSQLRSLSRVDSRSNSSNVSRPDCTGPRHDD

pLDDT: mean 85.54, std 13.58, range [40.03, 98.69]

Nearest PDB structures (foldseek):
  2p2d-assembly1_C  TM=7.373E-01  e=1.749E-15  Escherichia coli
  2ocd-assembly1_A  TM=7.091E-01  e=1.534E-14  Vibrio cholerae
  6nxd-assembly1_B  TM=7.474E-01  e=2.317E-13  Escherichia coli K-12
  2ocd-assembly1_C  TM=7.336E-01  e=1.714E-13  Vibrio cholerae
  7r69-assembly1_D  TM=7.368E-01  e=1.802E-12  Yersinia pestis